Protein AF-A0A8C8SBB2-F1 (afdb_monomer_lite)

Secondary structure (DSSP, 8-state):
------HHHHHHHHHHHHTS---SSP--EE----SS----HHHHS---TTSGGGGS--HHHHTT------GGGS---------EESS--TTSPPPHHHHHHHT------S-HHHHHHHHHHHHHHHHHHHHHHHHHTT----S---HHHHHHHHHHHHHHHHHHHHH-TTSS-HHHHHHHHHHH-SS-HHHHHHHHHHHHS-S-GGG--------

InterPro domains:
  IPR060420 Mitochondrial fission factor interactor, C-terminal domain [PF28463] (111-207)

Structure (mmCIF, N/CA/C/O backbone):
data_AF-A0A8C8SBB2-F1
#
_entry.id   AF-A0A8C8SBB2-F1
#
loop_
_atom_site.group_PDB
_atom_site.id
_atom_site.type_symbol
_atom_site.label_atom_id
_atom_site.label_alt_id
_atom_site.label_comp_id
_atom_site.label_asym_id
_atom_site.label_entity_id
_atom_site.label_seq_id
_atom_site.pdbx_PDB_ins_code
_atom_site.Cartn_x
_atom_site.Cartn_y
_atom_site.Cartn_z
_atom_site.occupancy
_atom_site.B_iso_or_equiv
_atom_site.auth_seq_id
_atom_site.auth_comp_id
_atom_site.auth_asym_id
_atom_site.auth_atom_id
_atom_site.pdbx_PDB_model_num
ATOM 1 N N . ILE A 1 1 ? -35.003 26.485 38.464 1.00 34.97 1 ILE A N 1
ATOM 2 C CA . ILE A 1 1 ? -34.127 27.129 37.455 1.00 34.97 1 ILE A CA 1
ATOM 3 C C . ILE A 1 1 ? -34.026 26.193 36.263 1.00 34.97 1 ILE A C 1
ATOM 5 O O . ILE A 1 1 ? -33.533 25.081 36.386 1.00 34.97 1 ILE A O 1
ATOM 9 N N . ILE A 1 2 ? -34.624 26.616 35.153 1.00 32.62 2 ILE A N 1
ATOM 10 C CA . ILE A 1 2 ? -34.611 25.932 33.862 1.00 32.62 2 ILE A CA 1
ATOM 11 C C . ILE A 1 2 ? -33.196 26.022 33.296 1.00 32.62 2 ILE A C 1
ATOM 13 O O . ILE A 1 2 ? -32.709 27.130 33.100 1.00 32.62 2 ILE A O 1
ATOM 17 N N . ILE A 1 3 ? -32.590 24.894 32.922 1.00 29.83 3 ILE A N 1
ATOM 18 C CA . ILE A 1 3 ? -31.649 24.878 31.796 1.00 29.83 3 ILE A CA 1
ATOM 19 C C . ILE A 1 3 ? -32.059 23.744 30.854 1.00 29.83 3 ILE A C 1
ATOM 21 O O . ILE A 1 3 ? -31.495 22.656 30.823 1.00 29.83 3 ILE A O 1
ATOM 25 N N . LYS A 1 4 ? -33.083 24.041 30.044 1.00 38.53 4 LYS A N 1
ATOM 26 C CA . LYS A 1 4 ? -33.269 23.430 28.727 1.00 38.53 4 LYS A CA 1
ATOM 27 C C . LYS A 1 4 ? -32.112 23.884 27.828 1.00 38.53 4 LYS A C 1
ATOM 29 O O . LYS A 1 4 ? -32.219 24.912 27.171 1.00 38.53 4 LYS A O 1
ATOM 34 N N . LYS A 1 5 ? -31.019 23.128 27.785 1.00 35.31 5 LYS A N 1
ATOM 35 C CA . LYS A 1 5 ? -30.047 23.106 26.674 1.00 35.31 5 LYS A CA 1
ATOM 36 C C . LYS A 1 5 ? -29.503 21.682 26.648 1.00 35.31 5 LYS A C 1
ATOM 38 O O . LYS A 1 5 ? -28.883 21.257 27.604 1.00 35.31 5 LYS A O 1
ATOM 43 N N . SER A 1 6 ? -29.839 20.836 25.678 1.00 38.72 6 SER A N 1
ATOM 44 C CA . SER A 1 6 ? -28.916 20.610 24.555 1.00 38.72 6 SER A CA 1
ATOM 45 C C . SER A 1 6 ? -29.469 19.562 23.560 1.00 38.72 6 SER A C 1
ATOM 47 O O . SER A 1 6 ? -28.712 18.872 22.883 1.00 38.72 6 SER A O 1
ATOM 49 N N . SER A 1 7 ? -30.795 19.416 23.420 1.00 44.97 7 SER A N 1
ATOM 50 C CA . SER A 1 7 ? -31.347 18.546 22.359 1.00 44.97 7 SER A CA 1
ATOM 51 C C . SER A 1 7 ? -31.064 19.101 20.954 1.00 44.97 7 SER A C 1
ATOM 53 O O . SER A 1 7 ? -30.990 18.324 20.002 1.00 44.97 7 SER A O 1
ATOM 55 N N . GLN A 1 8 ? -30.883 20.420 20.820 1.00 44.16 8 GLN A N 1
ATOM 56 C CA . GLN A 1 8 ? -30.551 21.056 19.544 1.00 44.16 8 GLN A CA 1
ATOM 57 C C . GLN A 1 8 ? -29.086 20.808 19.149 1.00 44.16 8 GLN A C 1
ATOM 59 O O . GLN A 1 8 ? -28.818 20.545 17.986 1.00 44.16 8 GLN A O 1
ATOM 64 N N . PHE A 1 9 ? -28.157 20.818 20.114 1.00 42.12 9 PHE A N 1
ATOM 65 C CA . PHE A 1 9 ? -26.715 20.674 19.869 1.00 42.12 9 PHE A CA 1
ATOM 66 C C . PHE A 1 9 ? -26.322 19.259 19.423 1.00 42.12 9 PHE A C 1
ATOM 68 O O . PHE A 1 9 ? -25.449 19.099 18.577 1.00 42.12 9 PHE A O 1
ATOM 75 N N . PHE A 1 10 ? -26.997 18.226 19.936 1.00 39.06 10 PHE A N 1
ATOM 76 C CA . PHE A 1 10 ? -26.714 16.843 19.536 1.00 39.06 10 PHE A CA 1
ATOM 77 C C . PHE A 1 10 ? -27.298 16.503 18.155 1.00 39.06 10 PHE A C 1
ATOM 79 O O . PHE A 1 10 ? -26.677 15.786 17.371 1.00 39.06 10 PHE A O 1
ATOM 86 N N . LYS A 1 11 ? -28.461 17.079 17.812 1.00 41.41 11 LYS A N 1
ATOM 87 C CA . LYS A 1 11 ? -29.054 16.943 16.472 1.00 41.41 11 LYS A CA 1
ATOM 88 C C . LYS A 1 11 ? -28.286 17.738 15.418 1.00 41.41 11 LYS A C 1
ATOM 90 O O . LYS A 1 11 ? -28.121 17.239 14.308 1.00 41.41 11 LYS A O 1
ATOM 95 N N . THR A 1 12 ? -27.762 18.922 15.750 1.00 46.69 12 THR A N 1
ATOM 96 C CA . THR A 1 12 ? -26.895 19.662 14.825 1.00 46.69 12 THR A CA 1
ATOM 97 C C . THR A 1 12 ? -25.552 18.966 14.659 1.00 46.69 12 THR A C 1
ATOM 99 O O . THR A 1 12 ? -25.131 18.806 13.525 1.00 46.69 12 THR A O 1
ATOM 102 N N . TYR A 1 13 ? -24.910 18.452 15.712 1.00 43.50 13 TYR A N 1
ATOM 103 C CA . TYR A 1 13 ? -23.608 17.778 15.582 1.00 43.50 13 TYR A CA 1
ATOM 104 C C . TYR A 1 13 ? -23.674 16.518 14.700 1.00 43.50 13 TYR A C 1
ATOM 106 O O . TYR A 1 13 ? -22.860 16.372 13.791 1.00 43.50 13 TYR A O 1
ATOM 114 N N . LEU A 1 14 ? -24.706 15.678 14.861 1.00 44.44 14 LEU A N 1
ATOM 115 C CA . LEU A 1 14 ? -24.922 14.506 14.001 1.00 44.44 14 LEU A CA 1
ATOM 116 C C . LEU A 1 14 ? -25.323 14.879 12.563 1.00 44.44 14 LEU A C 1
ATOM 118 O O . LEU A 1 14 ? -24.846 14.246 11.625 1.00 44.44 14 LEU A O 1
ATOM 122 N N . ALA A 1 15 ? -26.112 15.940 12.356 1.00 45.34 15 ALA A N 1
ATOM 123 C CA . ALA A 1 15 ? -26.410 16.445 11.011 1.00 45.34 15 ALA A CA 1
ATOM 124 C C . ALA A 1 15 ? -25.182 17.092 10.334 1.00 45.34 15 ALA A C 1
ATOM 126 O O . ALA A 1 15 ? -25.015 16.986 9.121 1.00 45.34 15 ALA A O 1
ATOM 127 N N . THR A 1 16 ? -24.28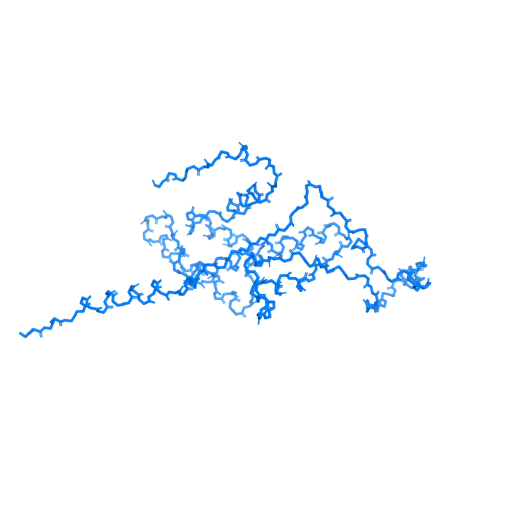5 17.708 11.113 1.00 45.28 16 THR A N 1
ATOM 128 C CA . THR A 1 16 ? -23.075 18.384 10.609 1.00 45.28 16 THR A CA 1
ATOM 129 C C . THR A 1 16 ? -21.940 17.387 10.336 1.00 45.28 16 THR A C 1
ATOM 131 O O . THR A 1 16 ? -21.165 17.591 9.406 1.00 45.28 16 THR A O 1
ATOM 134 N N . GLN A 1 17 ? -21.868 16.262 11.064 1.00 42.75 17 GLN A N 1
ATOM 135 C CA . GLN A 1 17 ? -20.932 15.161 10.776 1.00 42.75 17 GLN A CA 1
ATOM 136 C C . GLN A 1 17 ? -21.431 14.180 9.708 1.00 42.75 17 GLN A C 1
ATOM 138 O O . GLN A 1 17 ? -20.608 13.621 8.983 1.00 42.75 17 GLN A O 1
ATOM 143 N N . ALA A 1 18 ? -22.748 14.031 9.528 1.00 42.44 18 ALA A N 1
ATOM 144 C CA . ALA A 1 18 ? -23.329 13.314 8.388 1.00 42.44 18 ALA A CA 1
ATOM 145 C C . ALA A 1 18 ? -23.208 14.095 7.064 1.00 42.44 18 ALA A C 1
ATOM 147 O O . ALA A 1 18 ? -23.246 13.505 5.987 1.00 42.44 18 ALA A O 1
ATOM 148 N N . ALA A 1 19 ? -22.969 15.407 7.127 1.00 46.41 19 ALA A N 1
ATOM 149 C CA . ALA A 1 19 ? -22.631 16.247 5.981 1.00 46.41 19 ALA A CA 1
ATOM 150 C C . ALA A 1 19 ? -21.115 16.309 5.716 1.00 46.41 19 ALA A C 1
ATOM 152 O O . ALA A 1 19 ? -20.602 17.321 5.234 1.00 46.41 19 ALA A O 1
ATOM 153 N N . LYS A 1 20 ? -20.378 15.216 5.972 1.00 51.62 20 LYS A N 1
ATOM 154 C CA . LYS A 1 20 ? -19.027 14.998 5.425 1.00 51.62 20 LYS A CA 1
ATOM 155 C C . LYS A 1 20 ? -19.139 14.755 3.909 1.00 51.62 20 LYS A C 1
ATOM 157 O O . LYS A 1 20 ? -18.929 13.654 3.423 1.00 51.62 20 LYS A O 1
ATOM 162 N N . LEU A 1 21 ? -19.580 15.799 3.202 1.00 50.50 21 LEU A N 1
ATOM 163 C CA . LEU A 1 21 ? -19.608 16.046 1.760 1.00 50.50 21 LEU A CA 1
ATOM 164 C C . LEU A 1 21 ? -19.516 14.792 0.878 1.00 50.50 21 LEU A C 1
ATOM 166 O O . LEU A 1 21 ? -18.568 14.628 0.109 1.00 50.50 21 LEU A O 1
ATOM 170 N N . ILE A 1 22 ? -20.554 13.953 0.895 1.00 58.47 22 ILE A N 1
ATOM 171 C CA . ILE A 1 22 ? -20.853 13.136 -0.283 1.00 58.47 22 ILE A CA 1
ATOM 172 C C . ILE A 1 22 ? -21.346 14.129 -1.335 1.00 58.47 22 ILE A C 1
ATOM 174 O O . ILE A 1 22 ? -22.511 14.515 -1.367 1.00 58.47 22 ILE A O 1
ATOM 178 N N . LYS A 1 23 ? -20.412 14.645 -2.133 1.00 67.75 23 LYS A N 1
ATOM 179 C CA . LYS A 1 23 ? -20.703 15.564 -3.231 1.00 67.75 23 LYS A CA 1
ATOM 180 C C . LYS A 1 23 ? -21.682 14.870 -4.174 1.00 67.75 23 LYS A C 1
ATOM 182 O O . LYS A 1 23 ? -21.316 13.883 -4.804 1.00 67.75 23 LYS A O 1
ATOM 187 N N . TYR A 1 24 ? -22.913 15.367 -4.238 1.00 70.75 24 TYR A N 1
ATOM 188 C CA . TYR A 1 24 ? -23.930 14.869 -5.157 1.00 70.75 24 TYR A CA 1
ATOM 189 C C . TYR A 1 24 ? -23.917 15.702 -6.455 1.00 70.75 24 TYR A C 1
ATOM 191 O O . TYR A 1 24 ? -23.796 16.928 -6.380 1.00 70.75 24 TYR A O 1
ATOM 199 N N . PRO A 1 25 ? -24.020 15.085 -7.646 1.00 78.00 25 PRO A N 1
ATOM 200 C CA . PRO A 1 25 ? -24.028 13.640 -7.886 1.00 78.00 25 PRO A CA 1
ATOM 201 C C . PRO A 1 25 ? -22.664 12.995 -7.575 1.00 78.00 25 PRO A C 1
ATOM 203 O O . PRO A 1 25 ? -21.635 13.663 -7.738 1.00 78.00 25 PRO A O 1
ATOM 206 N N . PRO A 1 26 ? -22.649 11.719 -7.138 1.00 80.50 26 PRO A N 1
ATOM 207 C CA . PRO A 1 26 ? -21.420 11.024 -6.780 1.00 80.50 26 PRO A CA 1
ATOM 208 C C . PRO A 1 26 ? -20.481 10.903 -7.983 1.00 80.50 26 PRO A C 1
ATOM 210 O O . PRO A 1 26 ? -20.907 10.724 -9.126 1.00 80.50 26 PRO A O 1
ATOM 213 N N . ASN A 1 27 ? -19.180 10.958 -7.712 1.00 82.81 27 ASN A N 1
ATOM 214 C CA . ASN A 1 27 ? -18.167 10.642 -8.708 1.00 82.81 27 ASN A CA 1
ATOM 215 C C . ASN A 1 27 ? -18.064 9.116 -8.846 1.00 82.81 27 ASN A C 1
ATOM 217 O O . ASN A 1 27 ? -17.641 8.434 -7.914 1.00 82.81 27 ASN A O 1
ATOM 221 N N . ILE A 1 28 ? -18.442 8.588 -10.009 1.00 84.00 28 ILE A N 1
ATOM 222 C CA . ILE A 1 28 ? -18.325 7.162 -10.339 1.00 84.00 28 ILE A CA 1
ATOM 223 C C . ILE A 1 28 ? -17.027 6.963 -11.118 1.00 84.00 28 ILE A C 1
ATOM 225 O O . ILE A 1 28 ? -16.818 7.636 -12.126 1.00 84.00 28 ILE A O 1
ATOM 229 N N . TYR A 1 29 ? -16.173 6.041 -10.674 1.00 85.62 29 TYR A N 1
ATOM 230 C CA . TYR A 1 29 ? -14.905 5.733 -11.335 1.00 85.62 29 TYR A CA 1
ATOM 231 C C . TYR A 1 29 ? -14.916 4.327 -11.935 1.00 85.62 29 TYR A C 1
ATOM 233 O O . TYR A 1 29 ? -15.520 3.413 -11.380 1.00 85.62 29 TYR A O 1
ATOM 241 N N . TYR A 1 30 ? -14.200 4.144 -13.041 1.00 85.75 30 TYR A N 1
ATOM 242 C CA . TYR A 1 30 ? -13.974 2.846 -13.670 1.00 85.75 30 TYR A CA 1
ATOM 243 C C . TYR A 1 30 ? -12.480 2.616 -13.928 1.00 85.75 30 TYR A C 1
ATOM 245 O O . TYR A 1 30 ? -11.688 3.558 -14.017 1.00 85.75 30 TYR A O 1
AT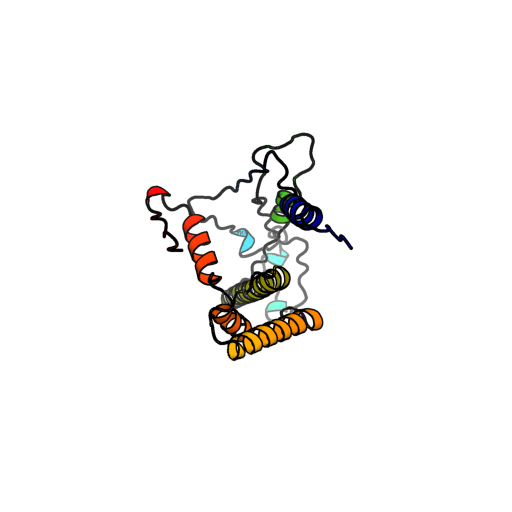OM 253 N N . LYS A 1 31 ? -12.086 1.347 -14.049 1.00 85.62 31 LYS A N 1
ATOM 254 C CA . LYS A 1 31 ? -10.725 0.920 -14.388 1.00 85.62 31 LYS A CA 1
ATOM 255 C C . LYS A 1 31 ? -10.805 -0.212 -15.400 1.00 85.62 31 LYS A C 1
ATOM 257 O O . LYS A 1 31 ? -11.688 -1.061 -15.311 1.00 85.62 31 LYS A O 1
ATOM 262 N N . ILE A 1 32 ? -9.912 -0.192 -16.383 1.00 81.81 32 ILE A N 1
ATOM 263 C CA . ILE A 1 32 ? -9.911 -1.187 -17.454 1.00 81.81 32 ILE A CA 1
ATOM 264 C C . ILE A 1 32 ? -9.002 -2.335 -17.031 1.00 81.81 32 ILE A C 1
ATOM 266 O O . ILE A 1 32 ? -7.831 -2.125 -16.700 1.00 81.81 32 ILE A O 1
ATOM 270 N N . PHE A 1 33 ? -9.553 -3.543 -17.060 1.00 77.31 33 PHE A N 1
ATOM 271 C CA . PHE A 1 33 ? -8.826 -4.783 -16.834 1.00 77.31 33 PHE A CA 1
ATOM 272 C C . PHE A 1 33 ? -8.793 -5.593 -18.123 1.00 77.31 33 PHE A C 1
ATOM 274 O O . PHE A 1 33 ? -9.696 -5.517 -18.954 1.00 77.31 33 PHE A O 1
ATOM 281 N N . THR A 1 34 ? -7.722 -6.353 -18.301 1.00 78.12 34 THR A N 1
ATOM 282 C CA . THR A 1 34 ? -7.525 -7.222 -19.458 1.00 78.12 34 THR A CA 1
ATOM 283 C C . THR A 1 34 ? -7.782 -8.660 -19.034 1.00 78.12 34 THR A C 1
ATOM 285 O O . THR A 1 34 ? -7.373 -9.077 -17.954 1.00 78.12 34 THR A O 1
ATOM 288 N N . HIS A 1 35 ? -8.481 -9.423 -19.878 1.00 73.25 35 HIS A N 1
ATOM 289 C CA . HIS A 1 35 ? -8.862 -10.805 -19.562 1.00 73.25 35 HIS A CA 1
ATOM 290 C C . HIS A 1 35 ? -7.645 -11.732 -19.413 1.00 73.25 35 HIS A C 1
ATOM 292 O O . HIS A 1 35 ? -7.673 -12.717 -18.682 1.00 73.25 35 HIS A O 1
ATOM 298 N N . ARG A 1 36 ? -6.561 -11.437 -20.136 1.00 73.75 36 ARG A N 1
ATOM 299 C CA . ARG A 1 36 ? -5.307 -12.189 -20.071 1.00 73.75 36 ARG A CA 1
ATOM 300 C C . ARG A 1 36 ? -4.219 -11.323 -19.449 1.00 73.75 36 ARG A C 1
ATOM 302 O O . ARG A 1 36 ? -4.200 -10.119 -19.708 1.00 73.75 36 ARG A O 1
ATOM 309 N N . PRO A 1 37 ? -3.292 -11.917 -18.677 1.00 75.69 37 PRO A N 1
ATOM 310 C CA . PRO A 1 37 ? -2.172 -11.175 -18.127 1.00 75.69 37 PRO A CA 1
ATOM 311 C C . PRO A 1 37 ? -1.327 -10.600 -19.267 1.00 75.69 37 PRO A C 1
ATOM 313 O O . PRO A 1 37 ? -0.808 -11.338 -20.102 1.00 75.69 37 PRO A O 1
ATOM 316 N N . ILE A 1 38 ? -1.185 -9.277 -19.290 1.00 75.56 38 ILE A N 1
ATOM 317 C CA . ILE A 1 38 ? -0.271 -8.588 -20.200 1.00 75.56 38 ILE A CA 1
ATOM 318 C C . ILE A 1 38 ? 1.060 -8.407 -19.481 1.00 75.56 38 ILE A C 1
ATOM 320 O O . ILE A 1 38 ? 1.111 -7.871 -18.371 1.00 75.56 38 ILE A O 1
ATOM 324 N N . VAL A 1 39 ? 2.137 -8.854 -20.122 1.00 77.12 39 VAL A N 1
ATOM 325 C CA . VAL A 1 39 ? 3.503 -8.680 -19.630 1.00 77.12 39 VAL A CA 1
ATOM 326 C C . VAL A 1 39 ? 4.190 -7.625 -20.480 1.00 77.12 39 VAL A C 1
ATOM 328 O O . VAL A 1 39 ? 4.230 -7.723 -21.702 1.00 77.12 39 VAL A O 1
ATOM 331 N N . ASP A 1 40 ? 4.737 -6.616 -19.813 1.00 78.56 40 ASP A N 1
ATOM 332 C CA . ASP A 1 40 ? 5.604 -5.635 -20.446 1.00 78.56 40 ASP A CA 1
ATOM 333 C C . ASP A 1 40 ? 7.028 -6.195 -20.508 1.00 78.56 40 ASP A C 1
ATOM 335 O O . ASP A 1 40 ? 7.731 -6.249 -19.499 1.00 78.56 40 ASP A O 1
ATOM 339 N N . MET A 1 41 ? 7.442 -6.624 -21.699 1.00 78.25 41 MET A N 1
ATOM 340 C CA . MET A 1 41 ? 8.763 -7.214 -21.925 1.00 78.25 41 MET A CA 1
ATOM 341 C C . MET A 1 41 ? 9.902 -6.249 -21.576 1.00 78.25 41 MET A C 1
ATOM 343 O O . MET A 1 41 ? 10.924 -6.671 -21.029 1.00 78.25 41 MET A O 1
ATOM 347 N N . CYS A 1 42 ? 9.720 -4.953 -21.833 1.00 77.38 42 CYS A N 1
ATOM 348 C CA . CYS A 1 42 ? 10.727 -3.929 -21.570 1.00 77.38 42 CYS A CA 1
ATOM 349 C C . CYS A 1 42 ? 10.836 -3.606 -20.072 1.00 77.38 42 CYS A C 1
ATOM 351 O O . CYS A 1 42 ? 11.896 -3.191 -19.607 1.00 77.38 42 CYS A O 1
ATOM 353 N N . ALA A 1 43 ? 9.795 -3.875 -19.274 1.00 75.94 43 ALA A N 1
ATOM 354 C CA . ALA A 1 43 ? 9.856 -3.725 -17.818 1.00 75.94 43 ALA A CA 1
ATOM 355 C C . ALA A 1 43 ? 10.796 -4.743 -17.145 1.00 75.94 43 ALA A C 1
ATOM 357 O O . ALA A 1 43 ? 11.327 -4.479 -16.066 1.00 75.94 43 ALA A O 1
ATOM 358 N N . ASN A 1 44 ? 11.020 -5.905 -17.767 1.00 75.69 44 ASN A N 1
ATOM 359 C CA . ASN A 1 44 ? 11.890 -6.950 -17.221 1.00 75.69 44 ASN A CA 1
ATOM 360 C C . ASN A 1 44 ? 13.385 -6.637 -17.379 1.00 75.69 44 ASN A C 1
ATOM 362 O O . ASN A 1 44 ? 14.199 -7.140 -16.601 1.00 75.69 44 ASN A O 1
ATOM 366 N N . SER A 1 45 ? 13.742 -5.824 -18.370 1.00 76.38 45 SER A N 1
ATOM 367 C CA . SER A 1 45 ? 15.102 -5.352 -18.623 1.00 76.38 45 SER A CA 1
ATOM 368 C C . SER A 1 45 ? 15.021 -3.919 -19.147 1.00 76.38 45 SER A C 1
ATOM 370 O O . SER A 1 45 ? 15.081 -3.710 -20.358 1.00 76.38 45 SER A O 1
ATOM 372 N N . PRO A 1 46 ? 14.875 -2.927 -18.254 1.00 78.62 46 PRO A N 1
ATOM 373 C CA . PRO A 1 46 ? 14.616 -1.550 -18.645 1.00 78.62 46 PRO A CA 1
ATOM 374 C C . PRO A 1 46 ? 15.885 -0.852 -19.148 1.00 78.62 46 PRO A C 1
ATOM 376 O O . PRO A 1 46 ? 16.254 0.187 -18.638 1.00 78.62 46 PRO A O 1
ATOM 379 N N . LYS A 1 47 ? 16.612 -1.421 -20.108 1.00 79.62 47 LYS A N 1
ATOM 380 C CA . LYS A 1 47 ? 17.847 -0.829 -20.639 1.00 79.62 47 LYS A CA 1
ATOM 381 C C . LYS A 1 47 ? 17.542 0.122 -21.788 1.00 79.62 47 LYS A C 1
ATOM 383 O O . LYS A 1 47 ? 16.550 -0.043 -22.494 1.00 79.62 47 LYS A O 1
ATOM 388 N N . ASP A 1 48 ? 18.441 1.073 -22.008 1.00 81.44 48 ASP A N 1
ATOM 389 C CA . ASP A 1 48 ? 18.441 1.867 -23.231 1.00 81.44 48 ASP A CA 1
ATOM 390 C C . ASP A 1 48 ? 19.084 1.059 -24.370 1.00 81.44 48 ASP A C 1
ATOM 392 O O . ASP A 1 48 ? 20.301 1.031 -24.539 1.00 81.44 48 ASP A O 1
ATOM 396 N N . TYR A 1 49 ? 18.268 0.354 -25.151 1.00 77.50 49 TYR A N 1
ATOM 397 C CA . TYR A 1 49 ? 18.759 -0.492 -26.244 1.00 77.50 49 TYR A CA 1
ATOM 398 C C . TYR A 1 49 ? 19.312 0.294 -27.443 1.00 77.50 49 TYR A C 1
ATOM 400 O O . TYR A 1 49 ? 19.890 -0.311 -28.352 1.00 77.50 49 TYR A O 1
ATOM 408 N N . THR A 1 50 ? 19.150 1.622 -27.458 1.00 81.56 50 THR A N 1
ATOM 409 C CA . THR A 1 50 ? 19.666 2.475 -28.534 1.00 81.56 50 THR A CA 1
ATOM 410 C C . THR A 1 50 ? 21.180 2.662 -28.437 1.00 81.56 50 THR A C 1
ATOM 412 O O . THR A 1 50 ? 21.848 2.781 -29.465 1.00 81.56 50 THR A O 1
ATOM 415 N N . LYS A 1 51 ? 21.754 2.594 -27.228 1.00 80.12 51 LYS A N 1
ATOM 416 C CA . LYS A 1 51 ? 23.198 2.750 -27.014 1.00 80.12 51 LYS A CA 1
ATOM 417 C C . LYS A 1 51 ? 23.923 1.409 -27.144 1.00 80.12 51 LYS A C 1
ATOM 419 O O . LYS A 1 51 ? 23.556 0.409 -26.525 1.00 80.12 51 LYS A O 1
ATOM 424 N N . SER A 1 52 ? 24.993 1.387 -27.938 1.00 75.12 52 SER A N 1
ATOM 425 C CA . SER A 1 52 ? 25.828 0.197 -28.168 1.00 75.12 52 SER A CA 1
ATOM 426 C C . SER A 1 52 ? 26.500 -0.315 -26.889 1.00 75.12 52 SER A C 1
ATOM 428 O O . SER A 1 52 ? 26.675 -1.523 -26.734 1.00 75.12 52 SER A O 1
ATOM 430 N N . GLU A 1 53 ? 26.794 0.583 -25.950 1.00 72.62 53 GLU A N 1
ATOM 431 C CA . GLU A 1 53 ? 27.421 0.291 -24.656 1.00 72.62 53 GLU A CA 1
ATOM 432 C C . GLU A 1 53 ? 26.628 -0.724 -23.818 1.00 72.62 53 GLU A C 1
ATOM 434 O O . GLU A 1 53 ? 27.219 -1.548 -23.126 1.00 72.62 53 GLU A O 1
ATOM 439 N N . TYR A 1 54 ? 25.294 -0.734 -23.924 1.00 71.00 54 TYR A N 1
ATOM 440 C CA . TYR A 1 54 ? 24.433 -1.651 -23.168 1.00 71.00 54 TYR A CA 1
ATOM 441 C C . TYR A 1 54 ? 24.217 -3.013 -23.845 1.00 71.00 54 TYR A C 1
ATOM 443 O O . TYR A 1 54 ? 23.630 -3.913 -23.231 1.00 71.00 54 TYR A O 1
ATOM 451 N N . LYS A 1 55 ? 24.689 -3.186 -25.090 1.00 69.00 55 LYS A N 1
ATOM 452 C CA . LYS A 1 55 ? 24.660 -4.472 -25.812 1.00 69.00 55 LYS A CA 1
ATOM 453 C C . LYS A 1 55 ? 25.767 -5.419 -25.344 1.00 69.00 55 LYS A C 1
ATOM 455 O O . LYS A 1 55 ? 25.628 -6.628 -25.502 1.00 69.00 55 LYS A O 1
ATOM 460 N N . GLN A 1 56 ? 26.838 -4.887 -24.756 1.00 63.94 56 GLN A N 1
ATOM 461 C CA . GLN A 1 56 ? 27.955 -5.665 -24.226 1.00 63.94 56 GLN A CA 1
ATOM 462 C C . GLN A 1 56 ? 27.917 -5.675 -22.694 1.00 63.94 56 GLN A C 1
ATOM 464 O O . GLN A 1 56 ? 27.556 -4.688 -22.053 1.00 63.94 56 GLN A O 1
ATOM 469 N N . LEU A 1 57 ? 28.283 -6.800 -22.077 1.00 59.81 57 LEU A N 1
ATOM 470 C CA . LEU A 1 57 ? 28.543 -6.820 -20.639 1.00 59.81 57 LEU A CA 1
ATOM 471 C C . LEU A 1 57 ? 29.785 -5.962 -20.389 1.00 59.81 57 LEU A C 1
ATOM 473 O O . LEU A 1 57 ? 30.866 -6.306 -20.857 1.00 59.81 57 LEU A O 1
ATOM 477 N N . LEU A 1 58 ? 29.635 -4.851 -19.663 1.00 58.69 58 LEU A N 1
ATOM 478 C CA . LEU A 1 58 ? 30.771 -4.026 -19.256 1.00 58.69 58 LEU A CA 1
ATOM 479 C C . LEU A 1 58 ? 31.820 -4.921 -18.567 1.00 58.69 58 LEU A C 1
ATOM 481 O O . LEU A 1 58 ? 31.503 -5.522 -17.537 1.00 58.69 58 LEU A O 1
ATOM 485 N N . PRO A 1 59 ? 33.079 -4.970 -19.041 1.00 53.00 59 PRO A N 1
ATOM 486 C CA . PRO A 1 59 ? 34.149 -5.718 -18.373 1.00 53.00 59 PRO A CA 1
ATOM 487 C C . PRO A 1 59 ? 34.347 -5.310 -16.900 1.00 53.00 59 PRO A C 1
ATOM 489 O O . PRO A 1 59 ? 34.782 -6.108 -16.072 1.00 53.00 59 PRO A O 1
ATOM 492 N N . LYS A 1 60 ? 33.948 -4.081 -16.538 1.00 52.75 60 LYS A N 1
ATOM 493 C CA . LYS A 1 60 ? 33.906 -3.577 -15.152 1.00 52.75 60 LYS A CA 1
ATOM 494 C C . LYS A 1 60 ? 32.896 -4.302 -14.252 1.00 52.75 60 LYS A C 1
ATOM 496 O O . LYS A 1 60 ? 33.150 -4.419 -13.056 1.00 52.75 60 LYS A O 1
ATOM 501 N N . ALA A 1 61 ? 31.801 -4.828 -14.808 1.00 55.28 61 ALA A N 1
ATOM 502 C CA . ALA A 1 61 ? 30.863 -5.690 -14.086 1.00 55.28 61 ALA A CA 1
ATOM 503 C C . ALA A 1 61 ? 31.453 -7.089 -13.824 1.00 55.28 61 ALA A C 1
ATOM 505 O O . ALA A 1 61 ? 31.081 -7.728 -12.845 1.00 55.28 61 ALA A O 1
ATOM 506 N N . VAL A 1 62 ? 32.408 -7.528 -14.654 1.00 57.53 62 VAL A N 1
ATOM 507 C CA . VAL A 1 62 ? 33.161 -8.784 -14.480 1.00 57.53 62 VAL A CA 1
ATOM 508 C C . VAL A 1 62 ? 34.250 -8.644 -13.401 1.00 57.53 62 VAL A C 1
ATOM 510 O O . VAL A 1 62 ? 34.523 -9.598 -12.686 1.00 57.53 62 VAL A O 1
ATOM 513 N N . HIS A 1 63 ? 34.822 -7.445 -13.221 1.00 59.78 63 HIS A N 1
ATOM 514 C CA . HIS A 1 63 ? 35.937 -7.171 -12.292 1.00 59.78 63 HIS A CA 1
ATOM 515 C C . HIS A 1 63 ? 35.536 -6.411 -11.006 1.00 59.78 63 HIS A C 1
ATOM 517 O O . HIS A 1 63 ? 36.359 -5.745 -10.379 1.00 59.78 63 HIS A O 1
ATOM 523 N N . GLY A 1 64 ? 34.265 -6.486 -10.596 1.00 56.75 64 GLY A N 1
ATOM 524 C CA . GLY A 1 64 ? 33.820 -6.085 -9.251 1.00 56.75 64 GLY A CA 1
ATOM 525 C C . GLY A 1 64 ? 33.728 -4.580 -8.958 1.00 56.75 64 GLY A C 1
ATOM 526 O O . GLY A 1 64 ? 33.348 -4.205 -7.850 1.00 56.75 64 GLY A O 1
ATOM 527 N N . LYS A 1 65 ? 34.004 -3.692 -9.921 1.00 57.69 65 LYS A N 1
ATOM 528 C CA . LYS A 1 65 ? 33.789 -2.244 -9.750 1.00 57.69 65 LYS A CA 1
ATOM 529 C C . LYS A 1 65 ? 32.433 -1.851 -10.328 1.00 57.69 65 LYS A C 1
ATOM 531 O O . LYS A 1 65 ? 32.323 -1.471 -11.491 1.00 57.69 65 LYS A O 1
ATOM 536 N N . ILE A 1 66 ? 31.394 -1.942 -9.498 1.00 57.94 66 ILE A N 1
ATOM 537 C CA . ILE A 1 66 ? 30.040 -1.490 -9.840 1.00 57.94 66 ILE A CA 1
ATOM 538 C C . ILE A 1 66 ? 30.030 0.045 -9.807 1.00 57.94 66 ILE A C 1
ATOM 540 O O . ILE A 1 66 ? 29.806 0.655 -8.762 1.00 57.94 66 ILE A O 1
ATOM 544 N N . SER A 1 67 ? 30.297 0.695 -10.940 1.00 60.44 67 SER A N 1
ATOM 545 C CA . SER A 1 67 ? 29.955 2.111 -11.100 1.00 60.44 67 SER A CA 1
ATOM 546 C C . SER A 1 67 ? 28.432 2.256 -11.073 1.00 60.44 67 SER A C 1
ATOM 548 O O . SER A 1 67 ? 27.727 1.429 -11.654 1.00 60.44 67 SER A O 1
ATOM 550 N N . LYS A 1 68 ? 27.908 3.290 -10.401 1.00 63.84 68 LYS A N 1
ATOM 551 C CA . LYS A 1 68 ? 26.479 3.623 -10.481 1.00 63.84 68 LYS A CA 1
ATOM 552 C C . LYS A 1 68 ? 26.141 3.902 -11.947 1.00 63.84 68 LYS A C 1
ATOM 554 O O . LYS A 1 68 ? 26.690 4.832 -12.524 1.00 63.84 68 LYS A O 1
ATOM 559 N N . ASP A 1 69 ? 25.297 3.060 -12.533 1.00 67.88 69 ASP A N 1
ATOM 560 C CA . ASP A 1 69 ? 24.829 3.226 -13.908 1.00 67.88 69 ASP A CA 1
ATOM 561 C C . ASP A 1 69 ? 23.845 4.402 -13.964 1.00 67.88 69 ASP A C 1
ATOM 563 O O . ASP A 1 69 ? 22.939 4.483 -13.124 1.00 67.88 69 ASP A O 1
ATOM 567 N N . ASP A 1 70 ? 24.037 5.314 -14.917 1.00 74.75 70 ASP A N 1
ATOM 568 C CA . ASP A 1 70 ? 23.094 6.400 -15.158 1.00 74.75 70 ASP A CA 1
ATOM 569 C C . ASP A 1 70 ? 21.861 5.831 -15.870 1.00 74.75 70 ASP A C 1
ATOM 571 O O . ASP A 1 70 ? 21.868 5.529 -17.062 1.00 74.75 70 ASP A O 1
ATOM 575 N N . ARG A 1 71 ? 20.779 5.647 -15.109 1.00 77.81 71 ARG A N 1
ATOM 576 C CA . ARG A 1 71 ? 19.513 5.072 -15.592 1.00 77.81 71 ARG A CA 1
ATOM 577 C C . ARG A 1 71 ? 18.603 6.115 -16.248 1.00 77.81 71 ARG A C 1
ATOM 579 O O . ARG A 1 71 ? 17.406 5.876 -16.389 1.00 77.81 71 ARG A O 1
ATOM 586 N N . SER A 1 72 ? 19.121 7.288 -16.603 1.00 80.81 72 SER A N 1
ATOM 587 C CA . SER A 1 72 ? 18.342 8.390 -17.178 1.00 80.81 72 SER A CA 1
ATOM 588 C C . SER A 1 72 ? 17.610 8.002 -18.473 1.00 80.81 72 SER A C 1
ATOM 590 O O . SER A 1 72 ? 16.444 8.359 -18.635 1.00 80.81 72 SER A O 1
ATOM 592 N N . GLY A 1 73 ? 18.250 7.213 -19.346 1.00 80.25 73 GLY A N 1
ATOM 593 C CA . GLY A 1 73 ? 17.688 6.735 -20.624 1.00 80.25 73 GLY A CA 1
ATOM 594 C C . GLY A 1 73 ? 16.978 5.377 -20.568 1.00 80.25 73 GLY A C 1
ATOM 595 O O . GLY A 1 73 ? 16.545 4.854 -21.591 1.00 80.25 73 GLY A O 1
ATOM 596 N N . TRP A 1 74 ? 16.890 4.766 -19.388 1.00 84.31 74 TRP A N 1
ATOM 597 C CA . TRP A 1 74 ? 16.301 3.440 -19.215 1.00 84.31 74 TRP A CA 1
ATOM 598 C C . TRP A 1 74 ? 14.790 3.453 -19.466 1.00 84.31 74 TRP A C 1
ATOM 600 O O . TRP A 1 74 ? 14.110 4.434 -19.162 1.00 84.31 74 TRP A O 1
ATOM 610 N N . TYR A 1 75 ? 14.250 2.347 -19.989 1.00 83.25 75 TYR A N 1
ATOM 611 C CA . TYR A 1 75 ? 12.809 2.218 -20.209 1.00 83.25 75 TYR A CA 1
ATOM 612 C C . TYR A 1 75 ? 12.047 2.399 -18.889 1.00 83.25 75 TYR A C 1
ATOM 614 O O . TYR A 1 75 ? 12.258 1.661 -17.923 1.00 83.25 75 TYR A O 1
ATOM 622 N N . LYS A 1 76 ? 11.127 3.365 -18.855 1.00 80.44 76 LYS A N 1
ATOM 623 C CA . LYS A 1 76 ? 10.243 3.613 -17.714 1.00 80.44 76 LYS A CA 1
ATOM 624 C C . LYS A 1 76 ? 8.818 3.279 -18.100 1.00 80.44 76 LYS A C 1
ATOM 626 O O . LYS A 1 76 ? 8.231 3.904 -18.981 1.00 80.44 76 LYS A O 1
ATOM 631 N N . ARG A 1 77 ? 8.250 2.293 -17.412 1.00 77.88 77 ARG A N 1
ATOM 632 C CA . ARG A 1 77 ? 6.864 1.907 -17.628 1.00 77.88 77 ARG A CA 1
ATOM 633 C C . ARG A 1 77 ? 5.930 2.902 -16.950 1.00 77.88 77 ARG A C 1
ATOM 635 O O . ARG A 1 77 ? 5.868 2.951 -15.723 1.00 77.88 77 ARG A O 1
ATOM 642 N N . VAL A 1 78 ? 5.144 3.601 -17.759 1.00 80.31 78 VAL A N 1
ATOM 643 C CA . VAL A 1 78 ? 4.017 4.417 -17.303 1.00 80.31 78 VAL A CA 1
ATOM 644 C C . VAL A 1 78 ? 2.733 3.673 -17.665 1.00 80.31 78 VAL A C 1
ATOM 646 O O . VAL A 1 78 ? 2.422 3.498 -18.839 1.00 80.31 78 VAL A O 1
ATOM 649 N N . GLU A 1 79 ? 2.011 3.160 -16.663 1.00 75.00 79 GLU A N 1
ATOM 650 C CA . GLU A 1 79 ? 0.817 2.336 -16.907 1.00 75.00 79 GLU A CA 1
ATOM 651 C C . GLU A 1 79 ? -0.348 3.134 -17.499 1.00 75.00 79 GLU A C 1
ATOM 653 O O . GLU A 1 79 ? -1.131 2.566 -18.258 1.00 75.00 79 GLU A O 1
ATOM 658 N N . ASN A 1 80 ? -0.506 4.410 -17.118 1.00 80.25 80 ASN A N 1
ATOM 659 C CA . ASN A 1 80 ? -1.654 5.257 -17.482 1.00 80.25 80 ASN A CA 1
ATOM 660 C C . ASN A 1 80 ? -3.027 4.563 -17.318 1.00 80.25 80 ASN A C 1
ATOM 662 O O . ASN A 1 80 ? -4.003 4.887 -18.003 1.00 80.25 80 ASN A O 1
ATOM 666 N N . ASN A 1 81 ? -3.107 3.584 -16.409 1.00 80.94 81 ASN A N 1
ATOM 667 C CA . ASN A 1 81 ? -4.302 2.797 -16.121 1.00 80.94 81 ASN A CA 1
ATOM 668 C C . ASN A 1 81 ? -4.822 3.076 -14.708 1.00 80.94 81 ASN A C 1
ATOM 670 O O . ASN A 1 81 ? -5.174 2.166 -13.954 1.00 80.94 81 ASN A O 1
ATOM 674 N N . GLY A 1 82 ? -4.828 4.348 -14.333 1.00 84.00 82 GLY A N 1
ATOM 675 C CA . GLY A 1 82 ? -5.466 4.835 -13.125 1.00 84.00 82 GLY A CA 1
ATOM 676 C C . GLY A 1 82 ? -6.989 4.725 -13.176 1.00 84.00 82 GLY A C 1
ATOM 677 O O . GLY A 1 82 ? -7.588 4.412 -14.208 1.00 84.00 82 GLY A O 1
ATOM 678 N N . TRP A 1 83 ? -7.628 4.998 -12.042 1.00 86.00 83 TRP A N 1
ATOM 679 C CA . TRP A 1 83 ? -9.082 5.160 -11.961 1.00 86.00 83 TRP A CA 1
ATOM 680 C C . TRP A 1 83 ? -9.545 6.345 -12.808 1.00 86.00 83 TRP A C 1
ATOM 682 O O . TRP A 1 83 ? -9.029 7.445 -12.639 1.00 86.00 83 TRP A O 1
ATOM 692 N N . ARG A 1 84 ? -10.527 6.154 -13.693 1.00 84.75 84 ARG A N 1
ATOM 693 C CA . ARG A 1 84 ? -11.066 7.200 -14.580 1.00 84.75 84 ARG A CA 1
ATOM 694 C C . ARG A 1 84 ? -12.477 7.577 -14.162 1.00 84.75 84 ARG A C 1
ATOM 696 O O . ARG A 1 84 ? -13.289 6.695 -13.903 1.00 84.75 84 ARG A O 1
ATOM 703 N N . LEU A 1 85 ? -12.774 8.872 -14.112 1.00 86.50 85 LEU A N 1
ATOM 704 C CA . LEU A 1 85 ? -14.126 9.355 -13.843 1.00 86.50 85 LEU A CA 1
ATOM 705 C C . LEU A 1 85 ? -15.047 9.005 -15.025 1.00 86.50 85 LEU A C 1
ATOM 707 O O . LEU A 1 85 ? -14.715 9.295 -16.172 1.00 86.50 85 LEU A O 1
ATOM 711 N N . LEU A 1 86 ? -16.197 8.390 -14.749 1.00 82.75 86 LEU A N 1
ATOM 712 C CA . LEU A 1 86 ? -17.191 8.013 -15.758 1.00 82.75 86 LEU A CA 1
ATOM 713 C C . LEU A 1 86 ? -17.867 9.253 -16.360 1.00 82.75 86 LEU A C 1
ATOM 715 O O . LEU A 1 86 ? -18.002 9.362 -17.573 1.00 82.75 86 LEU A O 1
ATOM 719 N N . SER A 1 87 ? -18.221 10.225 -15.515 1.00 79.00 87 SER A N 1
ATOM 720 C CA . SER A 1 87 ? -18.752 11.527 -15.924 1.00 79.00 87 SER A CA 1
ATOM 721 C C . SER A 1 87 ? -17.625 12.548 -16.094 1.00 79.00 87 SER A C 1
ATOM 723 O O . SER A 1 87 ? -17.429 13.439 -15.263 1.00 79.00 87 SER A O 1
ATOM 725 N N . ILE A 1 88 ? -16.852 12.407 -17.174 1.00 68.12 88 ILE A N 1
ATOM 726 C CA . ILE A 1 88 ? -15.777 13.349 -17.510 1.00 68.12 88 ILE A CA 1
ATOM 727 C C . ILE A 1 88 ? -16.383 14.749 -17.662 1.00 68.12 88 ILE A C 1
ATOM 729 O O . ILE A 1 88 ? -17.119 15.038 -18.604 1.00 68.12 88 ILE A O 1
ATOM 733 N N . ARG A 1 89 ? -16.072 15.644 -16.722 1.00 73.12 89 ARG A N 1
ATOM 734 C CA . ARG A 1 89 ? -16.421 17.062 -16.834 1.00 73.12 89 ARG A CA 1
ATOM 735 C C . ARG A 1 89 ? -15.356 17.698 -17.715 1.00 73.12 89 ARG A C 1
ATOM 737 O O . ARG A 1 89 ? -14.295 18.035 -17.209 1.00 73.12 89 ARG A O 1
ATOM 744 N N . PHE A 1 90 ? -15.621 17.808 -19.015 1.00 67.62 90 PHE A N 1
ATOM 745 C CA . PHE A 1 90 ? -14.630 18.213 -20.025 1.00 67.62 90 PHE A CA 1
ATOM 746 C C . PHE A 1 90 ? -13.945 19.565 -19.749 1.00 67.62 90 PHE A C 1
ATOM 748 O O . PHE A 1 90 ? -12.845 19.801 -20.229 1.00 67.62 90 PHE A O 1
ATOM 755 N N . TRP A 1 91 ? -14.571 20.438 -18.953 1.00 65.19 91 TRP A N 1
ATOM 756 C CA . TRP A 1 91 ? -14.012 21.723 -18.517 1.00 65.19 91 TRP A CA 1
ATOM 757 C C . TRP A 1 91 ? -13.169 21.653 -17.233 1.00 65.19 91 TRP A C 1
ATOM 759 O O . TRP A 1 91 ? -12.689 22.679 -16.756 1.00 65.19 91 TRP A O 1
ATOM 769 N N . LYS A 1 92 ? -13.027 20.480 -16.609 1.00 67.06 92 LYS A N 1
ATOM 770 C CA . LYS A 1 92 ? -12.160 20.289 -15.445 1.00 67.06 92 LYS A CA 1
ATOM 771 C C . LYS A 1 92 ? -10.859 19.626 -15.859 1.00 67.06 92 LYS A C 1
ATOM 773 O O . LYS A 1 92 ? -10.846 18.715 -16.681 1.00 67.06 92 LYS A O 1
ATOM 778 N N . THR A 1 93 ? -9.778 20.061 -15.220 1.00 70.06 93 THR A N 1
ATOM 779 C CA . THR A 1 93 ? -8.509 19.336 -15.212 1.00 70.06 93 THR A CA 1
ATOM 780 C C . THR A 1 93 ? -8.721 17.891 -14.750 1.00 70.06 93 THR A C 1
ATOM 782 O O . THR A 1 93 ? -9.704 17.585 -14.065 1.00 70.06 93 THR A O 1
ATOM 785 N N . ILE A 1 94 ? -7.808 17.000 -15.158 1.00 71.75 94 ILE A N 1
ATOM 786 C CA . ILE A 1 94 ? -7.814 15.580 -14.777 1.00 71.75 94 ILE A CA 1
ATOM 787 C C . ILE A 1 94 ? -8.054 15.472 -13.268 1.00 71.75 94 ILE A C 1
ATOM 789 O O . ILE A 1 94 ? -7.386 16.147 -12.484 1.00 71.75 94 ILE A O 1
ATOM 793 N N . ASP A 1 95 ? -9.027 14.644 -12.878 1.00 78.06 95 ASP A N 1
ATOM 794 C CA . ASP A 1 95 ? -9.399 14.491 -11.474 1.00 78.06 95 ASP A CA 1
ATOM 795 C C . ASP A 1 95 ? -8.177 14.061 -10.634 1.00 78.06 95 ASP A C 1
ATOM 797 O O . ASP A 1 95 ? -7.394 13.224 -11.102 1.00 78.06 95 ASP A O 1
ATOM 801 N N . PRO A 1 96 ? -7.991 14.602 -9.412 1.00 79.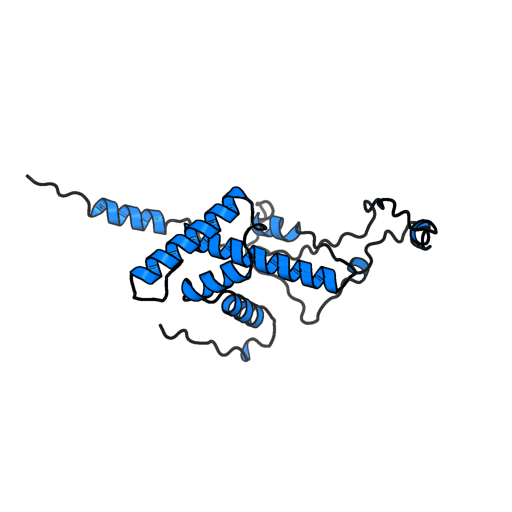94 96 PRO A N 1
ATOM 802 C CA . PRO A 1 96 ? -6.838 14.278 -8.574 1.00 79.94 96 PRO A CA 1
ATOM 803 C C . PRO A 1 96 ? -6.639 12.773 -8.375 1.00 79.94 96 PRO A C 1
ATOM 805 O O . PRO A 1 96 ? -5.511 12.296 -8.462 1.00 79.94 96 PRO A O 1
ATOM 808 N N . VAL A 1 97 ? -7.727 12.005 -8.220 1.00 78.81 97 VAL A N 1
ATOM 809 C CA . VAL A 1 97 ? -7.665 10.545 -8.040 1.00 78.81 97 VAL A CA 1
ATOM 810 C C . VAL A 1 97 ? -7.084 9.866 -9.280 1.00 78.81 97 VAL A C 1
ATOM 812 O O . VAL A 1 97 ? -6.268 8.949 -9.178 1.00 78.81 97 VAL A O 1
ATOM 815 N N . THR A 1 98 ? -7.486 10.328 -10.464 1.00 78.31 98 THR A N 1
ATOM 816 C CA . THR A 1 98 ? -6.984 9.823 -11.744 1.00 78.31 98 THR A CA 1
ATOM 817 C C . THR A 1 98 ? -5.520 10.200 -11.953 1.00 78.31 98 THR A C 1
ATOM 819 O O . THR A 1 98 ? -4.723 9.359 -12.370 1.00 78.31 98 THR A O 1
ATOM 822 N N . SER A 1 99 ? -5.154 11.445 -11.646 1.00 79.31 99 SER A N 1
ATOM 823 C CA . SER A 1 99 ? -3.789 11.955 -11.802 1.00 79.31 99 SER A CA 1
ATOM 824 C C . SER A 1 99 ? -2.802 11.208 -10.901 1.00 79.31 99 SER A C 1
ATOM 826 O O . SER A 1 99 ? -1.810 10.661 -11.383 1.00 79.31 99 SER A O 1
ATOM 828 N N . GLU A 1 100 ? -3.117 11.087 -9.609 1.00 79.81 100 GLU A N 1
ATOM 829 C CA . GLU A 1 100 ? -2.257 10.414 -8.632 1.00 79.81 100 GLU A CA 1
ATOM 830 C C . GLU A 1 100 ? -2.018 8.943 -8.971 1.00 79.81 100 GLU A C 1
ATOM 832 O O . GLU A 1 100 ? -0.914 8.440 -8.773 1.00 79.81 100 GLU A O 1
ATOM 837 N N . ASP A 1 101 ? -3.030 8.224 -9.467 1.00 77.88 101 ASP A N 1
ATOM 838 C CA . ASP A 1 101 ? -2.871 6.805 -9.798 1.00 77.88 101 ASP A CA 1
ATOM 839 C C . ASP A 1 101 ? -2.104 6.591 -11.110 1.00 77.88 101 ASP A C 1
ATOM 841 O O . ASP A 1 101 ? -1.365 5.615 -11.226 1.00 77.88 101 ASP A O 1
ATOM 845 N N . ASN A 1 102 ? -2.221 7.512 -12.072 1.00 78.25 102 ASN A N 1
ATOM 846 C CA . ASN A 1 102 ? -1.514 7.433 -13.354 1.00 78.25 102 ASN A CA 1
ATOM 847 C C . ASN A 1 102 ? -0.005 7.683 -13.231 1.00 78.25 102 ASN A C 1
ATOM 849 O O . ASN A 1 102 ? 0.769 7.077 -13.969 1.00 78.25 102 ASN A O 1
ATOM 853 N N . VAL A 1 103 ? 0.416 8.546 -12.302 1.00 76.88 103 VAL A N 1
ATOM 854 C CA . VAL A 1 103 ? 1.830 8.933 -12.121 1.00 76.88 103 VAL A CA 1
ATOM 855 C C . VAL A 1 103 ? 2.631 7.881 -11.339 1.00 76.88 103 VAL A C 1
ATOM 857 O O . VAL A 1 103 ? 3.857 7.946 -11.274 1.00 76.88 103 VAL A O 1
ATOM 860 N N . LYS A 1 104 ? 1.975 6.872 -10.753 1.00 76.38 104 LYS A N 1
ATOM 861 C CA . LYS A 1 104 ? 2.661 5.837 -9.966 1.00 76.38 104 LYS A CA 1
ATOM 862 C C . LYS A 1 104 ? 3.551 4.968 -10.849 1.00 76.38 104 LYS A C 1
ATOM 864 O O . LYS A 1 104 ? 3.102 4.010 -11.477 1.00 76.38 104 LYS A O 1
ATOM 869 N N . GLU A 1 105 ? 4.845 5.254 -10.811 1.00 76.19 105 GLU A N 1
ATOM 870 C CA . GLU A 1 105 ? 5.865 4.376 -11.365 1.00 76.19 105 GLU A CA 1
ATOM 871 C C . GLU A 1 105 ? 5.972 3.089 -10.536 1.00 76.19 105 GLU A C 1
ATOM 873 O O . GLU A 1 105 ? 5.941 3.090 -9.300 1.00 76.19 105 GLU A O 1
ATOM 878 N N . LYS A 1 106 ? 6.113 1.957 -11.227 1.00 72.94 106 LYS A N 1
ATOM 879 C CA . LYS A 1 106 ? 6.303 0.651 -10.596 1.00 72.94 106 LYS A CA 1
ATOM 880 C C . LYS A 1 106 ? 7.700 0.139 -10.901 1.00 72.94 106 LYS A C 1
ATOM 882 O O . LYS A 1 106 ? 7.956 -0.366 -11.990 1.00 72.94 106 LYS A O 1
ATOM 887 N N . GLU A 1 107 ? 8.585 0.221 -9.914 1.00 74.75 107 GLU A N 1
ATOM 888 C CA . GLU A 1 107 ? 9.935 -0.325 -10.041 1.00 74.75 107 GLU A CA 1
ATOM 889 C C . GLU A 1 107 ? 9.896 -1.862 -10.121 1.00 74.75 107 GLU A C 1
ATOM 891 O O . GLU A 1 107 ? 9.260 -2.540 -9.300 1.00 74.75 107 GLU A O 1
ATOM 896 N N . PHE A 1 108 ? 10.584 -2.422 -11.119 1.00 74.75 108 PHE A N 1
ATOM 897 C CA . PHE A 1 108 ? 10.768 -3.860 -11.276 1.00 74.75 108 PHE A CA 1
ATOM 898 C C . PHE A 1 108 ? 12.206 -4.251 -10.933 1.00 74.75 108 PHE A C 1
ATOM 900 O O . PHE A 1 108 ? 13.158 -3.812 -11.571 1.00 74.75 108 PHE A O 1
ATOM 907 N N . HIS A 1 109 ? 12.363 -5.131 -9.943 1.00 79.81 109 HIS A N 1
ATOM 908 C CA . HIS A 1 109 ? 13.659 -5.706 -9.603 1.00 79.81 109 HIS A CA 1
ATOM 909 C C . HIS A 1 109 ? 13.835 -7.086 -10.257 1.00 79.81 109 HIS A C 1
ATOM 911 O O . HIS A 1 109 ? 12.952 -7.939 -10.165 1.00 79.81 109 HIS A O 1
ATOM 917 N N . TYR A 1 110 ? 14.994 -7.357 -10.863 1.00 74.00 110 TYR A N 1
ATOM 918 C CA . TYR A 1 110 ? 15.252 -8.628 -11.558 1.00 74.00 110 TYR A CA 1
ATOM 919 C C . TYR A 1 110 ? 15.150 -9.846 -10.614 1.00 74.00 110 TYR A C 1
ATOM 921 O O . TYR A 1 110 ? 14.459 -10.824 -10.914 1.00 74.00 110 TYR A O 1
ATOM 929 N N . SER A 1 111 ? 15.769 -9.764 -9.427 1.00 82.25 111 SER A N 1
ATOM 930 C CA . SER A 1 111 ? 15.732 -10.838 -8.423 1.00 82.25 111 SER A CA 1
ATOM 931 C C . SER A 1 111 ? 14.309 -11.103 -7.925 1.00 82.25 111 SER A C 1
ATOM 933 O O . SER A 1 111 ? 13.647 -10.219 -7.374 1.00 82.25 111 SER A O 1
ATOM 935 N N . ARG A 1 112 ? 13.852 -12.353 -8.088 1.00 82.50 112 ARG A N 1
ATOM 936 C CA . ARG A 1 112 ? 12.556 -12.833 -7.577 1.00 82.50 112 ARG A CA 1
ATOM 937 C C . ARG A 1 112 ? 12.462 -12.696 -6.056 1.00 82.50 112 ARG A C 1
ATOM 939 O O . ARG A 1 112 ? 11.426 -12.264 -5.561 1.00 82.50 112 ARG A O 1
ATOM 946 N N . LEU A 1 113 ? 13.544 -13.009 -5.338 1.00 89.81 113 LEU A N 1
ATOM 947 C CA . LEU A 1 113 ? 13.600 -12.913 -3.878 1.00 89.81 113 LEU A CA 1
ATOM 948 C C . LEU A 1 113 ? 13.368 -11.473 -3.414 1.00 89.81 113 LEU A C 1
ATOM 950 O O . LEU A 1 113 ? 12.513 -11.231 -2.567 1.00 89.81 113 LEU A O 1
ATOM 954 N N . LYS A 1 114 ? 14.061 -10.511 -4.034 1.00 87.62 114 LYS A N 1
ATOM 955 C CA . LYS A 1 114 ? 13.901 -9.092 -3.700 1.00 87.62 114 LYS A CA 1
ATOM 956 C C . LYS A 1 114 ? 12.496 -8.584 -4.019 1.00 87.62 114 LYS A C 1
ATOM 958 O O . LYS A 1 114 ? 11.897 -7.906 -3.197 1.00 87.62 114 LYS A O 1
ATOM 963 N N . ARG A 1 115 ? 11.902 -9.008 -5.142 1.00 86.94 115 ARG A N 1
ATOM 964 C CA . ARG A 1 115 ? 10.495 -8.691 -5.446 1.00 86.94 115 ARG A CA 1
ATOM 965 C C . ARG A 1 115 ? 9.522 -9.249 -4.412 1.00 86.94 115 ARG A C 1
ATOM 967 O O . ARG A 1 115 ? 8.569 -8.554 -4.071 1.00 86.94 115 ARG A O 1
ATOM 974 N N . LYS A 1 116 ? 9.743 -10.474 -3.925 1.00 89.44 116 LYS A N 1
ATOM 975 C CA . LYS A 1 116 ? 8.934 -11.067 -2.851 1.00 89.44 116 LYS A CA 1
ATOM 976 C C . LYS A 1 116 ? 9.050 -10.230 -1.573 1.00 89.44 116 LYS A C 1
ATOM 978 O O . LYS A 1 116 ? 8.036 -9.760 -1.078 1.00 89.44 116 LYS A O 1
ATOM 983 N N . GLN A 1 117 ? 10.275 -9.909 -1.156 1.00 91.56 117 GLN A N 1
ATOM 984 C CA . GLN A 1 117 ? 10.533 -9.033 -0.007 1.00 91.56 117 GLN A CA 1
ATOM 985 C C . GLN A 1 117 ? 9.891 -7.645 -0.159 1.00 91.56 117 GLN A C 1
ATOM 987 O O . GLN A 1 117 ? 9.329 -7.120 0.795 1.00 91.56 117 GLN A O 1
ATOM 992 N N . ASP A 1 118 ? 9.930 -7.044 -1.350 1.00 89.62 118 ASP A N 1
ATOM 993 C CA . ASP A 1 118 ? 9.298 -5.746 -1.604 1.00 89.62 118 ASP A CA 1
ATOM 994 C C . ASP A 1 118 ? 7.766 -5.834 -1.561 1.00 89.62 118 ASP A C 1
ATOM 996 O O . ASP A 1 118 ? 7.100 -4.893 -1.126 1.00 89.62 118 ASP A O 1
ATOM 1000 N N . ILE A 1 119 ? 7.180 -6.948 -2.015 1.00 87.12 119 ILE A N 1
ATOM 1001 C CA . ILE A 1 119 ? 5.744 -7.212 -1.861 1.00 87.12 119 ILE A CA 1
ATOM 1002 C C . ILE A 1 119 ? 5.392 -7.313 -0.379 1.00 87.12 119 ILE A C 1
ATOM 1004 O O . ILE A 1 119 ? 4.449 -6.644 0.041 1.00 87.12 119 ILE A O 1
ATOM 1008 N N . ASP A 1 120 ? 6.158 -8.074 0.395 1.00 89.25 120 ASP A N 1
ATOM 1009 C CA . ASP A 1 120 ? 5.916 -8.283 1.824 1.00 89.25 120 ASP A CA 1
ATOM 1010 C C . ASP A 1 120 ? 6.081 -6.968 2.601 1.00 89.25 120 ASP A C 1
ATOM 1012 O O . ASP A 1 120 ? 5.182 -6.561 3.335 1.00 89.25 120 ASP A O 1
ATOM 1016 N N . ARG A 1 121 ? 7.125 -6.181 2.306 1.00 89.38 121 ARG A N 1
ATOM 1017 C CA . ARG A 1 121 ? 7.310 -4.829 2.865 1.00 89.38 121 ARG A CA 1
ATOM 1018 C C . ARG A 1 121 ? 6.123 -3.913 2.555 1.00 89.38 121 ARG A C 1
ATOM 1020 O O . ARG A 1 121 ? 5.665 -3.174 3.425 1.00 89.38 121 ARG A O 1
ATOM 1027 N N . ARG A 1 122 ? 5.592 -3.958 1.325 1.00 88.75 122 ARG A N 1
ATOM 1028 C CA . ARG A 1 122 ? 4.390 -3.191 0.949 1.00 88.75 122 ARG A CA 1
ATOM 1029 C C . ARG A 1 122 ? 3.136 -3.691 1.668 1.00 88.75 122 ARG A C 1
ATOM 1031 O O . ARG A 1 122 ? 2.280 -2.863 1.965 1.00 88.75 122 ARG A O 1
ATOM 1038 N N . ARG A 1 123 ? 2.999 -4.998 1.917 1.00 87.19 123 ARG A N 1
ATOM 1039 C CA . ARG A 1 123 ? 1.877 -5.569 2.685 1.00 87.19 123 ARG A CA 1
ATOM 1040 C C . ARG A 1 123 ? 1.930 -5.104 4.134 1.00 87.19 123 ARG A C 1
ATOM 1042 O O . ARG A 1 123 ? 0.968 -4.482 4.575 1.00 87.19 123 ARG A O 1
ATOM 1049 N N . LYS A 1 124 ? 3.074 -5.275 4.803 1.00 89.06 124 LYS A N 1
ATOM 1050 C CA . LYS A 1 124 ? 3.322 -4.781 6.164 1.00 89.06 124 LYS A CA 1
ATOM 1051 C C . LYS A 1 124 ? 2.982 -3.298 6.298 1.00 89.06 124 LYS A C 1
ATOM 1053 O O . LYS A 1 124 ? 2.214 -2.913 7.173 1.00 89.06 124 LYS A O 1
ATOM 1058 N N . ARG A 1 125 ? 3.485 -2.461 5.383 1.00 90.00 125 ARG A N 1
ATOM 1059 C CA . ARG A 1 125 ? 3.205 -1.018 5.405 1.00 90.00 125 ARG A CA 1
ATOM 1060 C C . ARG A 1 125 ? 1.707 -0.717 5.319 1.00 90.00 125 ARG A C 1
ATOM 1062 O O . ARG A 1 125 ? 1.212 0.086 6.097 1.00 90.00 125 ARG A O 1
ATOM 1069 N N . ARG A 1 126 ? 0.977 -1.386 4.420 1.00 88.81 126 ARG A N 1
ATOM 1070 C CA . ARG A 1 126 ? -0.479 -1.205 4.299 1.00 88.81 126 ARG A CA 1
ATOM 1071 C C . ARG A 1 126 ? -1.237 -1.669 5.539 1.00 88.81 126 ARG A C 1
ATOM 1073 O O . ARG A 1 126 ? -2.209 -1.015 5.895 1.00 88.81 126 ARG A O 1
ATOM 1080 N N . LYS A 1 127 ? -0.810 -2.761 6.183 1.00 87.62 127 LYS A N 1
ATOM 1081 C CA . LYS A 1 127 ? -1.403 -3.229 7.447 1.00 87.62 127 LYS A CA 1
ATOM 1082 C C . LYS A 1 127 ? -1.263 -2.168 8.538 1.00 87.62 127 LYS A C 1
ATOM 1084 O O . LYS A 1 127 ? -2.258 -1.818 9.164 1.00 87.62 127 LYS A O 1
ATOM 1089 N N . ILE A 1 128 ? -0.061 -1.605 8.692 1.00 88.94 128 ILE A N 1
ATOM 1090 C CA . ILE A 1 128 ? 0.206 -0.519 9.645 1.00 88.94 128 ILE A CA 1
ATOM 1091 C C . ILE A 1 128 ? -0.646 0.707 9.308 1.00 88.94 128 ILE A C 1
ATOM 1093 O O . ILE A 1 128 ? -1.398 1.169 10.154 1.00 88.94 128 ILE A O 1
ATOM 1097 N N . GLU A 1 129 ? -0.604 1.192 8.062 1.00 89.00 129 GLU A N 1
ATOM 1098 C CA . GLU A 1 129 ? -1.403 2.345 7.619 1.00 89.00 129 GLU A CA 1
ATOM 1099 C C . GLU A 1 129 ? -2.905 2.139 7.861 1.00 89.00 129 GLU A C 1
ATOM 1101 O O . GLU A 1 129 ? -3.616 3.071 8.240 1.00 89.00 129 GLU A O 1
ATOM 1106 N N . TRP A 1 130 ? -3.404 0.925 7.634 1.00 86.31 130 TRP A N 1
ATOM 1107 C CA . TRP A 1 130 ? -4.800 0.583 7.866 1.00 86.31 130 TRP A CA 1
ATOM 1108 C C . TRP A 1 130 ? -5.148 0.578 9.355 1.00 86.31 130 TRP A C 1
ATOM 1110 O O . TRP A 1 130 ? -6.108 1.236 9.747 1.00 86.31 130 TRP A O 1
ATOM 1120 N N . MET A 1 131 ? -4.344 -0.078 10.192 1.00 86.19 131 MET A N 1
ATOM 1121 C CA . MET A 1 131 ? -4.507 -0.068 11.647 1.00 86.19 131 MET A CA 1
ATOM 1122 C C . MET A 1 131 ? -4.464 1.362 12.205 1.00 86.19 131 MET A C 1
ATOM 1124 O O . MET A 1 131 ? -5.336 1.743 12.981 1.00 86.19 131 MET A O 1
ATOM 1128 N N . THR A 1 132 ? -3.518 2.186 11.749 1.00 87.44 132 THR A N 1
ATOM 1129 C CA . THR A 1 132 ? -3.414 3.605 12.110 1.00 87.44 132 THR A CA 1
ATOM 1130 C C . THR A 1 132 ? -4.682 4.376 11.752 1.00 87.44 132 THR A C 1
ATOM 1132 O O . THR A 1 132 ? -5.210 5.122 12.575 1.00 87.44 132 THR A O 1
ATOM 1135 N N . LYS A 1 133 ? -5.236 4.162 10.553 1.00 86.25 133 LYS A N 1
ATOM 1136 C CA . LYS A 1 133 ? -6.519 4.768 10.161 1.00 86.25 133 LYS A CA 1
ATOM 1137 C C . LYS A 1 133 ? -7.675 4.303 11.042 1.00 86.25 133 LYS A C 1
ATOM 1139 O O . LYS A 1 133 ? -8.512 5.122 11.408 1.00 86.25 133 LYS A O 1
ATOM 1144 N N . MET A 1 134 ? -7.725 3.017 11.383 1.00 83.88 134 MET A N 1
ATOM 1145 C CA . MET A 1 134 ? -8.767 2.461 12.250 1.00 83.88 134 MET A CA 1
ATOM 1146 C C . MET A 1 134 ? -8.688 3.034 13.669 1.00 83.88 134 MET A C 1
ATOM 1148 O O . MET A 1 134 ? -9.731 3.321 14.258 1.00 83.88 134 MET A O 1
ATOM 1152 N N . TYR A 1 135 ? -7.472 3.246 14.180 1.00 84.75 135 TYR A N 1
ATOM 1153 C CA . TYR A 1 135 ? -7.215 3.857 15.483 1.00 84.75 135 TYR A CA 1
ATOM 1154 C C . TYR A 1 135 ? -7.765 5.282 15.561 1.00 84.75 135 TYR A C 1
ATOM 1156 O O . TYR A 1 135 ? -8.682 5.540 16.337 1.00 84.75 135 TYR A O 1
ATOM 1164 N N . TYR A 1 136 ? -7.303 6.194 14.699 1.00 84.81 136 TYR A N 1
ATOM 1165 C CA . TYR A 1 136 ? -7.809 7.576 14.712 1.00 84.81 136 TYR A CA 1
ATOM 1166 C C . TYR A 1 136 ? -9.275 7.682 14.282 1.00 84.81 136 TYR A C 1
ATOM 1168 O O . TYR A 1 136 ? -9.970 8.620 14.662 1.00 84.81 136 TYR A O 1
ATOM 1176 N N . GLY A 1 137 ? -9.757 6.726 13.487 1.00 83.25 137 GLY A N 1
ATOM 1177 C CA . GLY A 1 137 ? -11.160 6.619 13.105 1.00 83.25 137 GLY A CA 1
ATOM 1178 C C . GLY A 1 137 ? -12.076 6.083 14.209 1.00 83.25 137 GLY A C 1
ATOM 1179 O O . GLY A 1 137 ? -13.266 5.916 13.946 1.00 83.25 137 GLY A O 1
ATOM 1180 N N . GLY A 1 138 ? -11.553 5.753 15.400 1.00 78.00 138 GLY A N 1
ATOM 1181 C CA . GLY A 1 138 ? -12.330 5.195 16.515 1.00 78.00 138 GLY A CA 1
ATOM 1182 C C . GLY A 1 138 ? -13.026 3.870 16.182 1.00 78.00 138 GLY A C 1
ATOM 1183 O O . GLY A 1 138 ? -14.022 3.516 16.805 1.00 78.00 138 GLY A O 1
ATOM 1184 N N . SER A 1 139 ? -12.549 3.166 15.152 1.00 74.44 139 SER A N 1
ATOM 1185 C CA . SER A 1 139 ? -13.198 1.975 14.591 1.00 74.44 139 SER A CA 1
ATOM 1186 C C . SER A 1 139 ? -12.508 0.666 14.989 1.00 74.44 139 SER A C 1
ATOM 1188 O O . SER A 1 139 ? -12.997 -0.401 14.626 1.00 74.44 139 SER A O 1
ATOM 1190 N N . LEU A 1 140 ? -11.397 0.718 15.737 1.00 74.56 140 LEU A N 1
ATOM 1191 C CA . LEU A 1 140 ? -10.810 -0.466 16.377 1.00 74.56 140 LEU A CA 1
ATOM 1192 C C . LEU A 1 140 ? -11.740 -0.936 17.502 1.00 74.56 140 LEU A C 1
ATOM 1194 O O . LEU A 1 140 ? -11.917 -0.233 18.495 1.00 74.56 140 LEU A O 1
ATOM 1198 N N . ARG A 1 141 ? -12.347 -2.115 17.340 1.00 70.75 141 ARG A N 1
ATOM 1199 C CA . ARG A 1 141 ? -13.295 -2.700 18.297 1.00 70.75 141 ARG A CA 1
ATOM 1200 C C . ARG A 1 141 ? -12.745 -4.001 18.856 1.00 70.75 141 ARG A C 1
ATOM 1202 O O . ARG A 1 141 ? -12.681 -5.011 18.162 1.00 70.75 141 ARG A O 1
ATOM 1209 N N . VAL A 1 142 ? -12.391 -3.984 20.133 1.00 78.19 142 VAL A N 1
ATOM 1210 C CA . VAL A 1 142 ? -11.913 -5.179 20.825 1.00 78.19 142 VAL A CA 1
ATOM 1211 C C . VAL A 1 142 ? -13.000 -6.261 20.823 1.00 78.19 142 VAL A C 1
ATOM 1213 O O . VAL A 1 142 ? -14.161 -5.972 21.099 1.00 78.19 142 VAL A O 1
ATOM 1216 N N . LYS A 1 143 ? -12.630 -7.502 20.486 1.00 76.25 143 LYS A N 1
ATOM 1217 C CA . LYS A 1 143 ? -13.568 -8.643 20.457 1.00 76.25 143 LYS A CA 1
ATOM 1218 C C . LYS A 1 143 ? -13.973 -9.148 21.842 1.00 76.25 143 LYS A C 1
ATOM 1220 O O . LYS A 1 143 ? -14.976 -9.836 21.963 1.00 76.25 143 LYS A O 1
ATOM 1225 N N . THR A 1 144 ? -13.150 -8.892 22.851 1.00 78.38 144 THR A N 1
ATOM 1226 C CA . THR A 1 144 ? -13.304 -9.447 24.196 1.00 78.38 144 THR A CA 1
ATOM 1227 C C . THR A 1 144 ? -14.212 -8.578 25.055 1.00 78.38 144 THR A C 1
ATOM 1229 O O . THR A 1 144 ? -14.054 -7.360 25.083 1.00 78.38 144 THR A O 1
ATOM 1232 N N . GLU A 1 145 ? -15.102 -9.216 25.811 1.00 76.31 145 GLU A N 1
ATOM 1233 C CA . GLU A 1 145 ? -15.977 -8.548 26.785 1.00 76.31 145 GLU A CA 1
ATOM 1234 C C . GLU A 1 145 ? -15.251 -8.203 28.095 1.00 76.31 145 GLU A C 1
ATOM 1236 O O . GLU A 1 145 ? -15.694 -7.325 28.831 1.00 76.31 145 GLU A O 1
ATOM 1241 N N . ASP A 1 146 ? -14.119 -8.862 28.376 1.00 86.06 146 ASP A N 1
ATOM 1242 C CA . ASP A 1 146 ? -13.314 -8.604 29.570 1.00 86.06 146 ASP A CA 1
ATOM 1243 C C . ASP A 1 146 ? -12.696 -7.187 29.543 1.00 86.06 146 ASP A C 1
ATOM 1245 O O . ASP A 1 146 ? -11.866 -6.888 28.670 1.00 86.06 146 ASP A O 1
ATOM 1249 N N . PRO A 1 147 ? -13.034 -6.323 30.523 1.00 86.44 147 PRO A N 1
ATOM 1250 C CA . PRO A 1 147 ? -12.510 -4.965 30.602 1.00 86.44 147 PRO A CA 1
ATOM 1251 C C . PRO A 1 147 ? -10.987 -4.903 30.742 1.00 86.44 147 PRO A C 1
ATOM 1253 O O . PRO A 1 147 ? -10.362 -3.975 30.226 1.00 86.44 147 PRO A O 1
ATOM 1256 N N . THR A 1 148 ? -10.366 -5.869 31.429 1.00 87.88 148 THR A N 1
ATOM 1257 C CA . THR A 1 148 ? -8.917 -5.825 31.687 1.00 87.88 148 THR A CA 1
ATOM 1258 C C . THR A 1 148 ? -8.113 -6.100 30.419 1.00 87.88 148 THR A C 1
ATOM 1260 O O . THR A 1 148 ? -7.206 -5.334 30.075 1.00 87.88 148 THR A O 1
ATOM 1263 N N . THR A 1 149 ? -8.516 -7.117 29.658 1.00 84.62 149 THR A N 1
ATOM 1264 C CA . THR A 1 149 ? -7.952 -7.434 28.341 1.00 84.62 149 THR A CA 1
ATOM 1265 C C . THR A 1 149 ? -8.195 -6.307 27.333 1.00 84.62 149 THR A C 1
ATOM 1267 O O . THR A 1 149 ? -7.290 -5.958 26.572 1.00 84.62 149 THR A O 1
ATOM 1270 N N . ALA A 1 150 ? -9.367 -5.663 27.359 1.00 84.62 150 ALA A N 1
ATOM 1271 C CA . ALA A 1 150 ? -9.662 -4.531 26.479 1.00 84.62 150 ALA A CA 1
ATOM 1272 C C . ALA A 1 150 ? -8.732 -3.329 26.714 1.00 84.62 150 ALA A C 1
ATOM 1274 O O . ALA A 1 150 ? -8.211 -2.758 25.752 1.00 84.62 150 ALA A O 1
ATOM 1275 N N . ILE A 1 151 ? -8.460 -2.984 27.978 1.00 86.75 151 ILE A N 1
ATOM 1276 C CA . ILE A 1 151 ? -7.516 -1.911 28.335 1.00 86.75 151 ILE A CA 1
ATOM 1277 C C . ILE A 1 151 ? -6.098 -2.254 27.868 1.00 86.75 151 ILE A C 1
ATOM 1279 O O . ILE A 1 151 ? -5.391 -1.383 27.356 1.00 86.75 151 ILE A O 1
ATOM 1283 N N . LEU A 1 152 ? -5.669 -3.511 28.024 1.00 88.00 152 LEU A N 1
ATOM 1284 C CA . LEU A 1 152 ? -4.347 -3.951 27.578 1.00 88.00 152 LEU A CA 1
ATOM 1285 C C . LEU A 1 152 ? -4.196 -3.803 26.061 1.00 88.00 152 LEU A C 1
ATOM 1287 O O . LEU A 1 152 ? -3.229 -3.208 25.596 1.00 88.00 152 LEU A O 1
ATOM 1291 N N . ILE A 1 153 ? -5.187 -4.272 25.302 1.00 86.19 153 ILE A N 1
ATOM 1292 C CA . ILE A 1 153 ? -5.212 -4.181 23.839 1.00 86.19 153 ILE A CA 1
ATOM 1293 C C . ILE A 1 153 ? -5.193 -2.720 23.376 1.00 86.19 153 ILE A C 1
ATOM 1295 O O . ILE A 1 153 ? -4.468 -2.378 22.440 1.00 86.19 153 ILE A O 1
ATOM 1299 N N . GLN A 1 154 ? -5.945 -1.842 24.044 1.00 86.12 154 GLN A N 1
ATOM 1300 C CA . GLN A 1 154 ? -5.937 -0.412 23.743 1.00 86.12 154 GLN A CA 1
ATOM 1301 C C . GLN A 1 154 ? -4.553 0.210 23.981 1.00 86.12 154 GLN A C 1
ATOM 1303 O O . GLN A 1 154 ? -4.036 0.906 23.108 1.00 86.12 154 GLN A O 1
ATOM 1308 N N . ARG A 1 155 ? -3.915 -0.089 25.118 1.00 89.38 155 ARG A N 1
ATOM 1309 C CA . ARG A 1 155 ? -2.554 0.382 25.426 1.00 89.38 155 ARG A CA 1
ATOM 1310 C C . ARG A 1 155 ? -1.517 -0.146 24.437 1.00 89.38 155 ARG A C 1
ATOM 1312 O O . ARG A 1 155 ? -0.617 0.591 24.038 1.00 89.38 155 ARG A O 1
ATOM 1319 N N . SER A 1 156 ? -1.642 -1.401 24.011 1.00 89.31 156 SER A N 1
ATOM 1320 C CA . SER A 1 156 ? -0.794 -1.974 22.962 1.00 89.31 156 SER A CA 1
ATOM 1321 C C . SER A 1 156 ? -0.974 -1.236 21.636 1.00 89.31 156 SER A C 1
ATOM 1323 O O . SER A 1 156 ? 0.018 -0.898 20.991 1.00 89.31 156 SER A O 1
ATOM 1325 N N . ALA A 1 157 ? -2.214 -0.914 21.251 1.00 88.31 157 ALA A N 1
ATOM 1326 C CA . ALA A 1 157 ? -2.489 -0.109 20.063 1.00 88.31 157 ALA A CA 1
ATOM 1327 C C . ALA A 1 157 ? -1.846 1.280 20.154 1.00 88.31 157 ALA A C 1
ATOM 1329 O O . ALA A 1 157 ? -1.127 1.676 19.238 1.00 88.31 157 ALA A O 1
ATOM 1330 N N . GLU A 1 158 ? -2.023 1.981 21.274 1.00 90.19 158 GLU A N 1
ATOM 1331 C CA . GLU A 1 158 ? -1.377 3.271 21.552 1.00 90.19 158 GLU A CA 1
ATOM 1332 C C . GLU A 1 158 ? 0.154 3.187 21.429 1.00 90.19 158 GLU A C 1
ATOM 1334 O O . GLU A 1 158 ? 0.782 4.044 20.803 1.00 90.19 158 GLU A O 1
ATOM 1339 N N . GLY A 1 159 ? 0.765 2.131 21.974 1.00 90.25 159 GLY A N 1
ATOM 1340 C CA . GLY A 1 159 ? 2.206 1.888 21.892 1.00 90.25 159 GLY A CA 1
ATOM 1341 C C . GLY A 1 159 ? 2.708 1.739 20.455 1.00 90.25 159 GLY A C 1
ATOM 1342 O O . GLY A 1 159 ? 3.691 2.380 20.075 1.00 90.25 159 GLY A O 1
ATOM 1343 N N . ILE A 1 160 ? 2.004 0.954 19.634 1.00 88.94 160 ILE A N 1
ATOM 1344 C CA . ILE A 1 160 ? 2.353 0.768 18.221 1.00 88.94 160 ILE A CA 1
ATOM 1345 C C . ILE A 1 160 ? 2.208 2.084 17.449 1.00 88.94 160 ILE A C 1
ATOM 1347 O O . ILE A 1 160 ? 3.104 2.443 16.686 1.00 88.94 160 ILE A O 1
ATOM 1351 N N . ILE A 1 161 ? 1.123 2.834 17.654 1.00 89.44 161 ILE A N 1
ATOM 1352 C CA . ILE A 1 161 ? 0.909 4.120 16.972 1.00 89.44 161 ILE A CA 1
ATOM 1353 C C . ILE A 1 161 ? 2.015 5.116 17.323 1.00 89.44 161 ILE A C 1
ATOM 1355 O O . ILE A 1 161 ? 2.625 5.685 16.419 1.00 89.44 161 ILE A O 1
ATOM 1359 N N . ASN A 1 162 ? 2.366 5.238 18.604 1.00 90.88 162 ASN A N 1
ATOM 1360 C CA . ASN A 1 162 ? 3.468 6.092 19.048 1.00 90.88 162 ASN A CA 1
ATOM 1361 C C . ASN A 1 162 ? 4.816 5.687 18.422 1.00 90.88 162 ASN A C 1
ATOM 1363 O O . ASN A 1 162 ? 5.626 6.550 18.074 1.00 90.88 162 ASN A O 1
ATOM 1367 N N . ALA A 1 163 ? 5.077 4.386 18.262 1.00 90.19 163 ALA A N 1
ATOM 1368 C CA . ALA A 1 163 ? 6.292 3.892 17.610 1.00 90.19 163 ALA A CA 1
ATOM 1369 C C . ALA A 1 163 ? 6.336 4.240 16.112 1.00 90.19 163 ALA A C 1
ATOM 1371 O O . ALA A 1 163 ? 7.404 4.586 15.594 1.00 90.19 163 ALA A O 1
ATOM 1372 N N . VAL A 1 164 ? 5.186 4.194 15.429 1.00 90.44 164 VAL A N 1
ATOM 1373 C CA . VAL A 1 164 ? 5.055 4.609 14.023 1.00 90.44 164 VAL A CA 1
ATOM 1374 C C . VAL A 1 164 ? 5.223 6.119 13.874 1.00 90.44 164 VAL A C 1
ATOM 1376 O O . VAL A 1 164 ? 5.908 6.552 12.952 1.00 90.44 164 VAL A O 1
ATOM 1379 N N . GLU A 1 165 ? 4.645 6.923 14.766 1.00 88.94 165 GLU A N 1
ATOM 1380 C CA . GLU A 1 165 ? 4.779 8.386 14.732 1.00 88.94 165 GLU A CA 1
ATOM 1381 C C . GLU A 1 165 ? 6.228 8.836 14.955 1.00 88.94 165 GLU A C 1
ATOM 1383 O O . GLU A 1 165 ? 6.726 9.702 14.238 1.00 88.94 165 GLU A O 1
ATOM 1388 N N . LYS A 1 166 ? 6.927 8.230 15.924 1.00 89.81 166 LYS A N 1
ATOM 1389 C CA . LYS A 1 166 ? 8.296 8.627 16.292 1.00 89.81 166 LYS A CA 1
ATOM 1390 C C . LYS A 1 166 ? 9.368 8.069 15.359 1.00 89.81 166 LYS A C 1
ATOM 1392 O O . LYS A 1 166 ? 10.361 8.744 15.107 1.00 89.81 166 LYS A O 1
ATOM 1397 N N . GLY A 1 167 ? 9.208 6.832 14.891 1.00 84.06 167 GLY A N 1
ATOM 1398 C CA . GLY A 1 167 ? 10.251 6.103 14.159 1.00 84.06 167 GLY A CA 1
ATOM 1399 C C . GLY A 1 167 ? 9.854 5.624 12.763 1.00 84.06 167 GLY A C 1
ATOM 1400 O O . GLY A 1 167 ? 10.654 4.989 12.073 1.00 84.06 167 GLY A O 1
ATOM 1401 N N . GLY A 1 168 ? 8.635 5.927 12.318 1.00 85.62 168 GLY A N 1
ATOM 1402 C CA . GLY A 1 168 ? 8.099 5.478 11.039 1.00 85.62 168 GLY A CA 1
ATOM 1403 C C . GLY A 1 168 ? 7.695 4.002 11.030 1.00 85.62 168 GLY A C 1
ATOM 1404 O O . GLY A 1 168 ? 7.876 3.251 11.979 1.00 85.62 168 GLY A O 1
ATOM 1405 N N . THR A 1 169 ? 7.160 3.545 9.898 1.00 81.75 169 THR A N 1
ATOM 1406 C CA . THR A 1 169 ? 6.602 2.181 9.742 1.00 81.75 169 THR A CA 1
ATOM 1407 C C . THR A 1 169 ? 7.614 1.030 9.866 1.00 81.75 169 THR A C 1
ATOM 1409 O O . THR A 1 169 ? 7.216 -0.135 9.913 1.00 81.75 169 THR A O 1
ATOM 1412 N N . ASN A 1 170 ? 8.917 1.321 9.903 1.00 83.38 170 ASN A N 1
ATOM 1413 C CA . ASN A 1 170 ? 9.961 0.300 9.981 1.00 83.38 170 ASN A CA 1
ATOM 1414 C C . ASN A 1 170 ? 10.253 -0.174 11.412 1.00 83.38 170 ASN A C 1
ATOM 1416 O O . ASN A 1 170 ? 10.823 -1.253 11.551 1.00 83.38 170 ASN A O 1
ATOM 1420 N N . THR A 1 171 ? 9.884 0.594 12.442 1.00 85.75 171 THR A N 1
ATOM 1421 C CA . THR A 1 171 ? 10.158 0.254 13.852 1.00 85.75 171 THR A CA 1
ATOM 1422 C C . THR A 1 171 ? 9.292 -0.882 14.368 1.00 85.75 171 THR A C 1
ATOM 1424 O O . THR A 1 171 ? 9.753 -1.701 15.151 1.00 85.75 171 THR A O 1
ATOM 1427 N N . VAL A 1 172 ? 8.049 -0.937 13.905 1.00 86.81 172 VAL A N 1
ATOM 1428 C CA . VAL A 1 172 ? 7.055 -1.915 14.345 1.00 86.81 172 VAL A CA 1
ATOM 1429 C C . VAL A 1 172 ? 7.242 -3.218 13.589 1.00 86.81 172 VAL A C 1
ATOM 1431 O O . VAL A 1 172 ? 7.413 -3.204 12.367 1.00 86.81 172 VAL A O 1
ATOM 1434 N N . MET A 1 173 ? 7.180 -4.353 14.273 1.00 85.56 173 MET A N 1
ATOM 1435 C CA . MET A 1 173 ? 7.280 -5.669 13.647 1.00 85.56 173 MET A CA 1
ATOM 1436 C C . MET A 1 173 ? 5.930 -6.110 13.070 1.00 85.56 173 MET A C 1
ATOM 1438 O O . MET A 1 173 ? 4.868 -5.739 13.552 1.00 85.56 173 MET A O 1
ATOM 1442 N N . GLU A 1 174 ? 5.951 -6.896 11.988 1.00 83.94 174 GLU A N 1
ATOM 1443 C CA . GLU A 1 174 ? 4.699 -7.305 11.326 1.00 83.94 174 GLU A CA 1
ATOM 1444 C C . GLU A 1 174 ? 3.813 -8.165 12.236 1.00 83.94 174 GLU A C 1
ATOM 1446 O O . GLU A 1 174 ? 2.603 -7.972 12.263 1.00 83.94 174 GLU A O 1
ATOM 1451 N N . TRP A 1 175 ? 4.421 -9.057 13.021 1.00 85.56 175 TRP A N 1
ATOM 1452 C CA . TRP A 1 175 ? 3.690 -9.945 13.921 1.00 85.56 175 TRP A CA 1
ATOM 1453 C C . TRP A 1 175 ? 2.952 -9.186 15.037 1.00 85.56 175 TRP A C 1
ATOM 1455 O O . TRP A 1 175 ? 1.847 -9.584 15.382 1.00 85.56 175 TRP A O 1
ATOM 1465 N N . GLU A 1 176 ? 3.500 -8.069 15.539 1.00 85.88 176 GLU A N 1
ATOM 1466 C CA . GLU A 1 176 ? 2.849 -7.224 16.559 1.00 85.88 176 GLU A CA 1
ATOM 1467 C C . GLU A 1 176 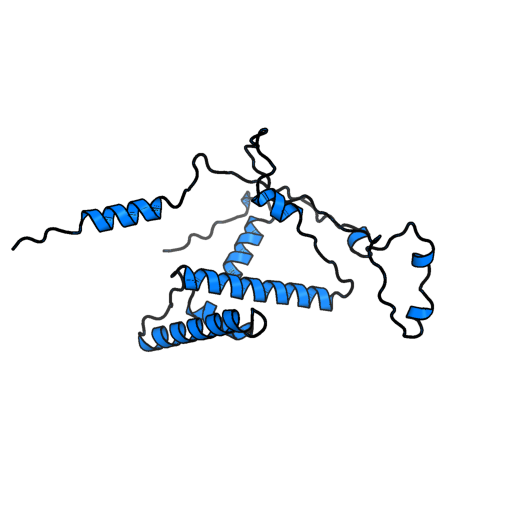? 1.549 -6.621 16.015 1.00 85.88 176 GLU A C 1
ATOM 1469 O O . GLU A 1 176 ? 0.519 -6.586 16.687 1.00 85.88 176 GLU A O 1
ATOM 1474 N N . VAL A 1 177 ? 1.591 -6.178 14.755 1.00 86.88 177 VAL A N 1
ATOM 1475 C CA . VAL A 1 177 ? 0.433 -5.623 14.047 1.00 86.88 177 VAL A CA 1
ATOM 1476 C C . VAL A 1 177 ? -0.587 -6.718 13.759 1.00 86.88 177 VAL A C 1
ATOM 1478 O O . VAL A 1 177 ? -1.779 -6.503 13.958 1.00 86.88 177 VAL A O 1
ATOM 1481 N N . ASP A 1 178 ? -0.137 -7.888 13.304 1.00 85.62 178 ASP A N 1
ATOM 1482 C CA . ASP A 1 178 ? -1.017 -9.016 12.990 1.00 85.62 178 ASP A CA 1
ATOM 1483 C C . ASP A 1 178 ? -1.735 -9.542 14.234 1.00 85.62 178 ASP A C 1
ATOM 1485 O O . ASP A 1 178 ? -2.940 -9.805 14.192 1.00 85.62 178 ASP A O 1
ATOM 1489 N N . GLU A 1 179 ? -1.025 -9.648 15.355 1.00 87.00 179 GLU A N 1
ATOM 1490 C CA . GLU A 1 179 ? -1.615 -10.023 16.633 1.00 87.00 179 GLU A CA 1
ATOM 1491 C C . GLU A 1 179 ? -2.637 -8.980 17.081 1.00 87.00 179 GLU A C 1
ATOM 1493 O O . GLU A 1 179 ? -3.795 -9.319 17.333 1.00 87.00 179 GLU A O 1
ATOM 1498 N N . LEU A 1 180 ? -2.265 -7.700 17.092 1.00 85.75 180 LEU A N 1
ATOM 1499 C CA . LEU A 1 180 ? -3.180 -6.647 17.511 1.00 85.75 180 LEU A CA 1
ATOM 1500 C C . LEU A 1 180 ? -4.435 -6.597 16.629 1.00 85.75 180 LEU A C 1
ATOM 1502 O O . LEU A 1 180 ? -5.550 -6.493 17.142 1.00 85.75 180 LEU A O 1
ATOM 1506 N N . LEU A 1 181 ? -4.293 -6.723 15.308 1.00 83.38 181 LEU A N 1
ATOM 1507 C CA . LEU A 1 181 ? -5.424 -6.768 14.377 1.00 83.38 181 LEU A CA 1
ATOM 1508 C C . LEU A 1 181 ? -6.322 -7.988 14.604 1.00 83.38 181 LEU A C 1
ATOM 1510 O O . LEU A 1 181 ? -7.545 -7.870 14.508 1.00 83.38 181 LEU A O 1
ATOM 1514 N N . LYS A 1 182 ? -5.752 -9.147 14.953 1.00 84.06 182 LYS A N 1
ATOM 1515 C CA . LYS A 1 182 ? -6.524 -10.354 15.292 1.00 84.06 182 LYS A CA 1
ATOM 1516 C C . LYS A 1 182 ? -7.468 -10.106 16.476 1.00 84.06 182 LYS A C 1
ATOM 1518 O O . LYS A 1 182 ? -8.613 -10.576 16.445 1.00 84.06 182 LYS A O 1
ATOM 1523 N N . TRP A 1 183 ? -7.008 -9.344 17.469 1.00 79.19 183 TRP A N 1
ATOM 1524 C CA . TRP A 1 183 ? -7.732 -9.032 18.708 1.00 79.19 183 TRP A CA 1
ATOM 1525 C C . TRP A 1 183 ? -8.677 -7.819 18.614 1.00 79.19 183 TRP A C 1
ATOM 1527 O O . TRP A 1 183 ? -9.708 -7.788 19.287 1.00 79.19 183 TRP A O 1
ATOM 1537 N N . THR A 1 184 ? -8.357 -6.835 17.771 1.00 74.19 184 THR A N 1
ATOM 1538 C CA . THR A 1 184 ? -9.066 -5.537 17.685 1.00 74.19 184 THR A CA 1
ATOM 1539 C C . THR A 1 184 ? -10.070 -5.414 16.551 1.00 74.19 184 THR A C 1
ATOM 1541 O O . THR A 1 184 ? -10.739 -4.387 16.452 1.00 74.19 184 THR A O 1
ATOM 1544 N N . ASN A 1 185 ? -10.136 -6.375 15.633 1.00 66.38 185 ASN A N 1
ATOM 1545 C CA . ASN A 1 185 ? -10.922 -6.184 14.424 1.00 66.38 185 ASN A CA 1
ATOM 1546 C C . ASN A 1 185 ? -11.916 -7.315 14.200 1.00 66.38 185 ASN A C 1
ATOM 1548 O O . ASN A 1 185 ? -11.531 -8.469 14.003 1.00 66.38 185 ASN A O 1
ATOM 1552 N N . ALA A 1 186 ? -13.204 -6.966 14.178 1.00 58.72 186 ALA A N 1
ATOM 1553 C CA . ALA A 1 186 ? -14.256 -7.830 13.647 1.00 58.72 186 ALA A CA 1
ATOM 1554 C C . ALA A 1 186 ? -14.050 -8.104 12.143 1.00 58.72 186 ALA A C 1
ATOM 1556 O O . ALA A 1 186 ? -14.410 -9.174 11.666 1.00 58.72 186 ALA A O 1
ATOM 1557 N N . LEU A 1 187 ? -13.415 -7.174 11.414 1.00 61.22 187 LEU A N 1
ATOM 1558 C CA . LEU A 1 187 ? -13.098 -7.310 9.993 1.00 61.22 187 LEU A CA 1
ATOM 1559 C C . LEU A 1 187 ? -11.620 -7.690 9.811 1.00 61.22 187 LEU A C 1
ATOM 1561 O O . LEU A 1 187 ? -10.727 -6.921 10.156 1.00 61.22 187 LEU A O 1
ATOM 15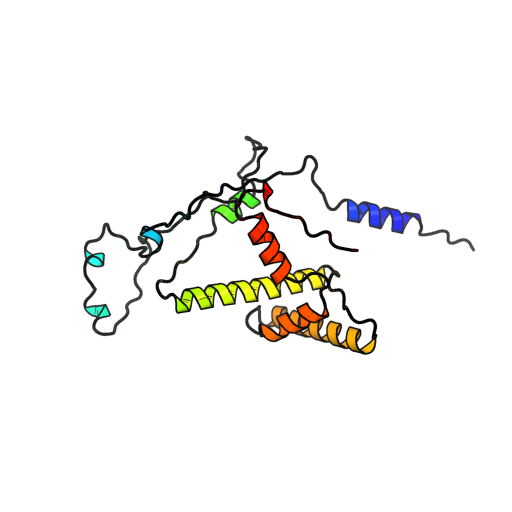65 N N . ASN A 1 188 ? -11.339 -8.872 9.269 1.00 70.00 188 ASN A N 1
ATOM 1566 C CA . ASN A 1 188 ? -9.976 -9.341 9.016 1.00 70.00 188 ASN A CA 1
ATOM 1567 C C . ASN A 1 188 ? -9.402 -8.678 7.742 1.00 70.00 188 ASN A C 1
ATOM 1569 O O . ASN A 1 188 ? -9.984 -8.803 6.667 1.00 70.00 188 ASN A O 1
ATOM 1573 N N . PHE A 1 189 ? -8.256 -7.986 7.839 1.00 71.81 189 PHE A N 1
ATOM 1574 C CA . PHE A 1 189 ? -7.608 -7.326 6.691 1.00 71.81 189 PHE A CA 1
ATOM 1575 C C . PHE A 1 189 ? -7.296 -8.288 5.545 1.00 71.81 189 PHE A C 1
ATOM 1577 O O . PHE A 1 189 ? -7.527 -7.964 4.380 1.00 71.81 189 PHE A O 1
ATOM 1584 N N . GLU A 1 190 ? -6.742 -9.456 5.871 1.00 77.06 190 GLU A N 1
ATOM 1585 C CA . GLU A 1 190 ? -6.355 -10.452 4.874 1.00 77.06 190 GLU A CA 1
ATOM 1586 C C . GLU A 1 190 ? -7.592 -11.015 4.183 1.00 77.06 190 GLU A C 1
ATOM 1588 O O . GLU A 1 190 ? -7.601 -11.172 2.96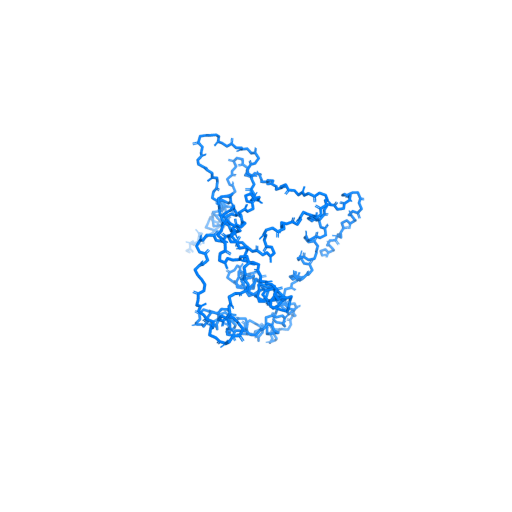3 1.00 77.06 190 GLU A O 1
ATOM 1593 N N . GLU A 1 191 ? -8.667 -11.231 4.942 1.00 80.00 191 GLU A N 1
ATOM 1594 C CA . GLU A 1 191 ? -9.954 -11.639 4.388 1.00 80.00 191 GLU A CA 1
ATOM 1595 C C . GLU A 1 191 ? -10.539 -10.558 3.475 1.00 80.00 191 GLU A C 1
ATOM 1597 O O . GLU A 1 191 ? -10.904 -10.862 2.343 1.00 80.00 191 GLU A O 1
ATOM 1602 N N . TYR A 1 192 ? -10.552 -9.294 3.908 1.00 76.19 192 TYR A N 1
ATOM 1603 C CA . TYR A 1 192 ? -10.997 -8.167 3.087 1.00 76.19 192 TYR A CA 1
ATOM 1604 C C . TYR A 1 192 ? -10.208 -8.079 1.775 1.00 76.19 192 TYR A C 1
ATOM 1606 O O . TYR A 1 192 ? -10.794 -7.983 0.699 1.00 76.19 192 TYR A O 1
ATOM 1614 N N . ILE A 1 193 ? -8.874 -8.153 1.832 1.00 79.00 193 ILE A N 1
ATOM 1615 C CA . ILE A 1 193 ? -8.026 -8.109 0.635 1.00 79.00 193 ILE A CA 1
ATOM 1616 C C . ILE A 1 193 ? -8.234 -9.342 -0.249 1.00 79.00 193 ILE A C 1
ATOM 1618 O O . ILE A 1 193 ? -8.173 -9.208 -1.473 1.00 79.00 193 ILE A O 1
ATOM 1622 N N . SER A 1 194 ? -8.455 -10.525 0.329 1.00 81.00 194 SER A N 1
ATOM 1623 C CA . SER A 1 194 ? -8.756 -11.743 -0.429 1.00 81.00 194 SER A CA 1
ATOM 1624 C C . SER A 1 194 ? -10.085 -11.612 -1.159 1.00 81.00 194 SER A C 1
ATOM 1626 O O . SER A 1 194 ? -10.106 -11.695 -2.381 1.00 81.00 194 SER A O 1
ATOM 1628 N N . GLN A 1 195 ? -11.164 -11.293 -0.441 1.00 75.00 195 GLN A N 1
ATOM 1629 C CA . GLN A 1 195 ? -12.490 -11.097 -1.026 1.00 75.00 195 GLN A CA 1
ATOM 1630 C C . GLN A 1 195 ? -12.469 -9.998 -2.093 1.00 75.00 195 GLN A C 1
ATOM 1632 O O . GLN A 1 195 ? -13.032 -10.165 -3.171 1.00 75.00 195 GLN A O 1
ATOM 1637 N N . TRP A 1 196 ? -11.768 -8.889 -1.841 1.00 77.25 196 TRP A N 1
ATOM 1638 C CA . TRP A 1 196 ? -11.640 -7.814 -2.821 1.00 77.25 196 TRP A CA 1
ATOM 1639 C C . TRP A 1 196 ? -10.895 -8.260 -4.079 1.00 77.25 196 TRP A C 1
ATOM 1641 O O . TRP A 1 196 ? -11.282 -7.867 -5.173 1.00 77.25 196 TRP A O 1
ATOM 1651 N N . LYS A 1 197 ? -9.856 -9.098 -3.964 1.00 72.56 197 LYS A N 1
ATOM 1652 C CA . LYS A 1 197 ? -9.194 -9.697 -5.136 1.00 72.56 197 LYS A CA 1
ATOM 1653 C C . LYS A 1 197 ? -10.115 -10.652 -5.881 1.00 72.56 197 LYS A C 1
ATOM 1655 O O . LYS A 1 197 ? -10.114 -10.625 -7.107 1.00 72.56 197 LYS A O 1
ATOM 1660 N N . ASP A 1 198 ? -10.884 -11.461 -5.165 1.00 69.56 198 ASP A N 1
ATOM 1661 C CA . ASP A 1 198 ? -11.809 -12.416 -5.775 1.00 69.56 198 ASP A CA 1
ATOM 1662 C C . ASP A 1 198 ? -12.899 -11.679 -6.566 1.00 69.56 198 ASP A C 1
ATOM 1664 O O . ASP A 1 198 ? -13.200 -12.056 -7.691 1.00 69.56 198 ASP A O 1
ATOM 1668 N N . ILE A 1 199 ? -13.413 -10.563 -6.037 1.00 66.25 199 ILE A N 1
ATOM 1669 C CA . ILE A 1 199 ? -14.389 -9.700 -6.725 1.00 66.25 199 ILE A CA 1
ATOM 1670 C C . ILE A 1 199 ? -13.739 -8.892 -7.864 1.00 66.25 199 ILE A C 1
ATOM 1672 O O . ILE A 1 199 ? -14.346 -8.687 -8.912 1.00 66.25 199 ILE A O 1
ATOM 1676 N N . ALA A 1 200 ? -12.514 -8.393 -7.669 1.00 57.56 200 ALA A N 1
ATOM 1677 C CA . ALA A 1 200 ? -11.819 -7.543 -8.640 1.00 57.56 200 ALA A CA 1
ATOM 1678 C C . ALA A 1 200 ? -11.172 -8.325 -9.794 1.00 57.56 200 ALA A C 1
ATOM 1680 O O . ALA A 1 200 ? -10.749 -7.719 -10.781 1.00 57.56 200 ALA A O 1
ATOM 1681 N N . THR A 1 201 ? -11.048 -9.648 -9.678 1.00 56.56 201 THR A N 1
ATOM 1682 C CA . THR A 1 201 ? -10.577 -10.502 -10.768 1.00 56.56 201 THR A CA 1
ATOM 1683 C C . THR A 1 201 ? -11.776 -10.997 -11.560 1.00 56.56 201 THR A C 1
ATOM 1685 O O . THR A 1 201 ? -12.724 -11.557 -11.025 1.00 56.56 201 THR A O 1
ATOM 1688 N N . SER A 1 202 ? -11.746 -10.744 -12.865 1.00 49.47 202 SER A N 1
ATOM 1689 C CA . SER A 1 202 ? -12.827 -11.018 -13.806 1.00 49.47 202 SER A CA 1
ATOM 1690 C C . SER A 1 202 ? -12.953 -12.512 -14.122 1.00 49.47 202 SER A C 1
ATOM 1692 O O . SER A 1 202 ? -12.834 -12.909 -15.281 1.00 49.47 202 SER A O 1
ATOM 1694 N N . ASN A 1 203 ? -13.155 -13.361 -13.118 1.00 51.75 203 ASN A N 1
ATOM 1695 C CA . ASN A 1 203 ? -13.894 -14.587 -13.388 1.00 51.75 203 ASN A CA 1
ATOM 1696 C C . ASN A 1 203 ? -15.368 -14.205 -13.574 1.00 51.75 203 ASN A C 1
ATOM 1698 O O . ASN A 1 203 ? -15.795 -13.157 -13.089 1.00 51.75 203 ASN A O 1
ATOM 1702 N N . LEU A 1 204 ? -16.124 -14.997 -14.339 1.00 49.56 204 LEU A N 1
ATOM 1703 C CA . LEU A 1 204 ? -17.530 -14.703 -14.634 1.00 49.56 204 LEU A CA 1
ATOM 1704 C C . LEU A 1 204 ? -18.263 -14.331 -13.335 1.00 49.56 204 LEU A C 1
ATOM 1706 O O . LEU A 1 204 ? -18.321 -15.131 -12.399 1.00 49.56 204 LEU A O 1
ATOM 1710 N N . SER A 1 205 ? -18.813 -13.114 -13.279 1.00 51.41 205 SER A N 1
ATOM 1711 C CA . SER A 1 205 ? -19.538 -12.579 -12.115 1.00 51.41 205 SER A CA 1
ATOM 1712 C C . SER A 1 205 ? -20.720 -13.458 -11.688 1.00 51.41 205 SER A C 1
ATOM 1714 O O . SER A 1 205 ? -21.216 -13.326 -10.575 1.00 51.41 205 SER A O 1
ATOM 1716 N N . THR A 1 206 ? -21.132 -14.394 -12.546 1.00 55.00 206 THR A N 1
ATOM 1717 C CA . THR A 1 206 ? -22.132 -15.435 -12.291 1.00 55.00 206 THR A CA 1
ATOM 1718 C C . THR A 1 206 ? -21.725 -16.437 -11.209 1.00 55.00 206 THR A C 1
ATOM 1720 O O . THR A 1 206 ? -22.598 -17.077 -10.636 1.00 55.00 206 THR A O 1
ATOM 1723 N N . ASN A 1 207 ? -20.429 -16.587 -10.917 1.00 55.72 207 ASN A N 1
ATOM 1724 C CA . ASN A 1 207 ? -19.934 -17.580 -9.956 1.00 55.72 207 ASN A CA 1
ATOM 1725 C C . ASN A 1 207 ? -19.712 -17.017 -8.544 1.00 55.72 207 ASN A C 1
ATOM 1727 O O . ASN A 1 207 ? -19.352 -17.772 -7.640 1.00 55.72 207 ASN A O 1
ATOM 1731 N N . TYR A 1 208 ? -19.905 -15.713 -8.328 1.00 58.06 208 TYR A N 1
ATOM 1732 C CA . TYR A 1 208 ? -19.741 -15.125 -7.001 1.00 58.06 208 TYR A CA 1
ATOM 1733 C C . TYR A 1 208 ? -20.994 -15.364 -6.152 1.00 58.06 208 TYR A C 1
ATOM 1735 O O . TYR A 1 208 ? -21.983 -14.638 -6.245 1.00 58.06 208 TYR A O 1
ATOM 1743 N N . GLN A 1 209 ? -20.948 -16.387 -5.299 1.00 60.62 209 GLN A N 1
ATOM 1744 C CA . GLN A 1 209 ? -21.923 -16.555 -4.226 1.00 60.62 209 GLN A CA 1
ATOM 1745 C C . GLN A 1 209 ? -21.532 -15.622 -3.078 1.00 60.62 209 GLN A C 1
ATOM 1747 O O . GLN A 1 209 ? -20.562 -15.870 -2.362 1.00 60.62 209 GLN A O 1
ATOM 1752 N N . GLY A 1 210 ? -22.252 -14.507 -2.941 1.00 57.00 210 GLY A N 1
ATOM 1753 C CA . GLY A 1 210 ? -22.027 -13.562 -1.852 1.00 57.00 210 GLY A CA 1
ATOM 1754 C C . GLY A 1 210 ? -22.104 -14.262 -0.495 1.00 57.00 210 GLY A C 1
ATOM 1755 O O . GLY A 1 210 ? -23.049 -15.000 -0.220 1.00 57.00 210 GLY A O 1
ATOM 1756 N N . LYS A 1 211 ? -21.109 -14.028 0.365 1.00 53.69 211 LYS A N 1
ATOM 1757 C CA . LYS A 1 211 ? -21.207 -14.411 1.773 1.00 53.69 211 LYS A CA 1
ATOM 1758 C C . LYS A 1 211 ? -22.081 -13.380 2.473 1.00 53.69 211 LYS A C 1
ATOM 1760 O O . LYS A 1 211 ? -21.686 -12.225 2.614 1.00 53.69 211 LYS A O 1
ATOM 1765 N N . TRP A 1 212 ? -23.266 -13.796 2.899 1.00 42.34 212 TRP A N 1
ATOM 1766 C CA . TRP A 1 212 ? -24.068 -13.009 3.823 1.00 42.34 212 TRP A CA 1
ATOM 1767 C C . TRP A 1 212 ? -23.292 -12.893 5.135 1.00 42.34 212 TRP A C 1
ATOM 1769 O O . TRP A 1 212 ? -23.012 -13.900 5.782 1.00 42.34 212 TRP A O 1
ATOM 1779 N N . LEU A 1 213 ? -22.911 -11.671 5.506 1.00 36.66 213 LEU A N 1
ATOM 1780 C CA . LEU A 1 213 ? -22.477 -11.390 6.867 1.00 36.66 213 LEU A CA 1
ATOM 1781 C C . LEU A 1 213 ? -23.707 -11.599 7.753 1.00 36.66 213 LEU A C 1
ATOM 1783 O O . LEU A 1 213 ? -24.651 -10.813 7.690 1.00 36.66 213 LEU A O 1
ATOM 1787 N N . GLN A 1 214 ? -23.726 -12.696 8.510 1.00 30.50 214 GLN A N 1
ATOM 1788 C CA . GLN A 1 214 ? -24.645 -12.834 9.632 1.00 30.50 214 GLN A CA 1
ATOM 1789 C C . GLN A 1 214 ? -24.240 -11.760 10.645 1.00 30.50 214 GLN A C 1
ATOM 1791 O O . GLN A 1 214 ? -23.133 -11.806 11.182 1.00 30.50 214 GLN A O 1
ATOM 1796 N N . LEU A 1 215 ? -25.090 -10.738 10.761 1.00 32.28 215 LEU A N 1
ATOM 1797 C CA . LEU A 1 215 ? -24.999 -9.687 11.771 1.00 32.28 215 LEU A CA 1
ATOM 1798 C C . LEU A 1 215 ? -25.231 -10.266 13.166 1.00 32.28 215 LEU A C 1
ATOM 1800 O O . LEU A 1 215 ? -26.125 -11.135 13.284 1.00 32.28 215 LEU A O 1
#

Radius of gyration: 24.84 Å; chains: 1; bounding box: 70×45×66 Å

Organism: NCBI:txid367368

Foldseek 3Di:
DDDPDDPPPVVVVVVVVVPPDCPPPHFDWDFDDDLDDDDDPCLLPQDQPVDPVVVDDPVCVVVPNDDPDDCVRTHWDQPLGFIATPPPPVPDDGDPRSVVRRPDTDHDDNDPVVVVVVVVVVVLQVLLVVLLCCLVVVNFAFPDPDPVVVVVLNVLSVVSNVCCVVPNSPRDDSVSSQVSCVGRDPDDPVVVVVVCCVVVNPDPPVPDDDDPDPD

pLDDT: mean 73.1, std 15.41, range [29.83, 91.56]

Sequence (215 aa):
IIIKKSSQFFKTYLATQAAKLIKYPPNIYYKIFTHRPIVDMCANSPKDYTKSEYKQLLPKAVHGKISKDDRSGWYKRVENNGWRLLSIRFWKTIDPVTSEDNVKEKEFHYSRLKRKQDIDRRRKRRKIEWMTKMYYGGSLRVKTEDPTTAILIQRSAEGIINAVEKGGTNTVMEWEVDELLKWTNALNFEEYISQWKDIATSNLSTNYQGKWLQL